Protein AF-0000000070389931 (afdb_homodimer)

Nearest PDB structures (foldseek):
  7tgh-assembly1_A2  TM=9.353E-01  e=1.020E-10  Tetrahymena thermophila
  8bed-assembly1_S  TM=9.027E-01  e=6.402E-11  Arabidopsis thaliana
  8ca4-assembly1_S  TM=9.482E-01  e=2.119E-10  Mus musculus
  6yj4-assembly1_S  TM=9.381E-01  e=4.119E-10  Yarrowia lipolytica
  7pkt-assembly1_F  TM=8.528E-01  e=3.180E-07  Chlamydomonas reinhardtii

Sequence (200 aa):
MSSFAKQIPKAVKEIRLHFCQTSAASAGVRQFVQSSYPAVKSANPDLKFLIREASNISPRAFVRFERGVESEAQLANLSEPDVGKVLTHLVNQQSGAGVAMSSFAKQIPKAVKEIRLHFCQTSAASAGVRQFVQSSYPAVKSANPDLKFLIREASNISPRAFVRFERGVESEAQLANLSEPDVGKVLTHLVNQQSGAGVA

InterPro domains:
  IPR007741 Ribosomal protein/NADH dehydrogenase domain [PF05047] (29-80)
  IPR007741 Ribosomal protein/NADH dehydrogenase domain [SM00916] (21-94)
  IPR016464 NADH dehydrogenase [ubiquinone] (complex I), alpha subcom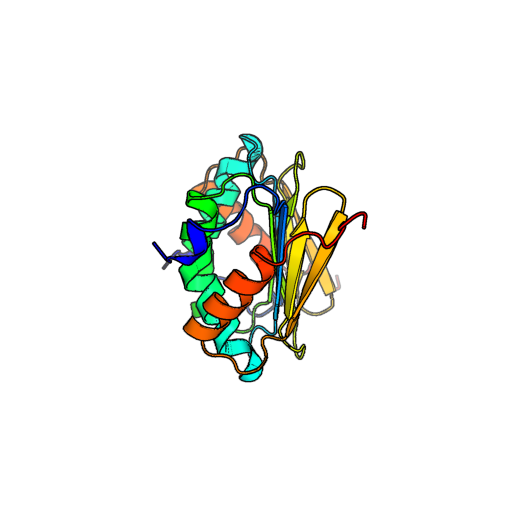plex, subunit 2 [PIRSF005822] (3-95)
  IPR016464 NADH dehydrogenase [ubiquinone] (complex I), alpha subcomplex, subunit 2 [PTHR12878] (2-94)
  IPR036249 Thioredoxin-like superfamily [SSF52833] (12-93)

Solvent-accessible surface area (backbone atoms only — not comparable to full-atom values): 10650 Å² total; per-residue (Å²): 119,65,74,58,35,76,62,62,47,83,52,46,46,32,40,35,42,38,27,16,58,73,47,73,43,17,46,15,54,53,52,35,48,60,67,40,47,52,44,32,43,71,66,34,46,80,45,28,46,33,39,39,40,41,84,90,46,78,19,32,39,37,35,31,32,69,92,71,46,73,47,72,48,82,41,62,63,31,47,39,70,51,44,50,51,52,49,52,51,56,58,60,53,67,76,67,80,63,83,120,119,64,74,58,35,78,63,63,47,83,54,47,47,33,42,36,41,38,28,16,59,72,48,73,44,16,47,16,54,54,52,35,48,60,67,39,47,51,45,31,44,71,65,33,46,81,45,28,47,32,39,39,40,42,85,88,46,77,19,34,40,36,37,32,32,66,95,70,46,73,48,70,49,82,41,61,64,30,48,40,71,51,43,52,52,52,50,52,49,55,59,60,52,66,74,67,81,60,84,117

Radius of gyration: 17.26 Å; Cα contacts (8 Å, |Δi|>4): 410; chains: 2; bounding box: 35×63×41 Å

pLDDT: mean 90.96, std 15.5, range [25.47, 98.81]

Organism: Cryptococcus deneoformans (strain JEC21 / ATCC MYA-565) (NCBI:txid214684)

Foldseek 3Di:
DPPLLQQFDPQWAEKEKEDAPDDQQCVQVNVLCVPCVVSNCVNPVRHYYHYHHDHPDFIKMKIAGHPGDIDMDGRTNHHNVVVSVVVSCRSPVPPPPPPD/DPPLLQQFDPQWAEKEKEDAPDDQQCVQVNVLCVPCVVSNCVNPVRHYYHYHHDHPDFIKMKIAGHPGDIDMDGRTNHHNVVVSVVVSCRSPVPPPPPPD

Structure (mmCIF, N/CA/C/O backbone):
data_AF-0000000070389931-model_v1
#
loop_
_entity.id
_entity.type
_entity.pdbx_description
1 polymer 'NADH dehydrogenase 10.5K chain, putative'
#
loop_
_atom_site.group_PDB
_atom_site.id
_atom_site.type_symbol
_atom_site.label_atom_id
_atom_site.label_alt_id
_atom_site.label_comp_id
_atom_site.label_asym_id
_atom_site.label_entity_id
_atom_site.label_seq_id
_atom_site.pdbx_PDB_ins_code
_atom_site.Cartn_x
_atom_site.Cartn_y
_atom_site.Cartn_z
_atom_site.occupancy
_atom_site.B_iso_or_equiv
_atom_site.auth_seq_id
_atom_site.auth_comp_id
_atom_site.auth_asym_id
_atom_site.auth_atom_id
_atom_site.pdbx_PDB_model_num
ATOM 1 N N . MET A 1 1 ? -9.188 -3.936 -18.266 1 45.41 1 MET A N 1
ATOM 2 C CA . MET A 1 1 ? -8.914 -4.512 -16.953 1 45.41 1 MET A CA 1
ATOM 3 C C . MET A 1 1 ? -7.77 -5.516 -17.016 1 45.41 1 MET A C 1
ATOM 5 O O . MET A 1 1 ? -7.711 -6.328 -17.953 1 45.41 1 MET A O 1
ATOM 9 N N . SER A 1 2 ? -6.598 -5.199 -16.328 1 60.34 2 SER A N 1
ATOM 10 C CA . SER A 1 2 ? -5.48 -6.109 -16.578 1 60.34 2 SER A CA 1
ATOM 11 C C . SER A 1 2 ? -5.906 -7.562 -16.406 1 60.34 2 SER A C 1
ATOM 13 O O . SER A 1 2 ? -6.801 -7.863 -15.602 1 60.34 2 SER A O 1
ATOM 15 N N . SER A 1 3 ? -5.672 -8.422 -17.359 1 78.5 3 SER A N 1
ATOM 16 C CA . SER A 1 3 ? -5.922 -9.859 -17.359 1 78.5 3 SER A CA 1
ATOM 17 C C . SER A 1 3 ? -5.59 -10.469 -16 1 78.5 3 SER A C 1
ATOM 19 O O . SER A 1 3 ? -6.266 -11.398 -15.539 1 78.5 3 SER A O 1
ATOM 21 N N . PHE A 1 4 ? -4.746 -9.766 -15.234 1 89.19 4 PHE A N 1
ATOM 22 C CA . PHE A 1 4 ? -4.309 -10.305 -13.953 1 89.19 4 PHE A CA 1
ATOM 23 C C . PHE A 1 4 ? -5.41 -10.195 -12.906 1 89.19 4 PHE A C 1
ATOM 25 O O . PHE A 1 4 ? -5.699 -11.156 -12.195 1 89.19 4 PHE A O 1
ATOM 32 N N . ALA A 1 5 ? -6.113 -9.109 -12.922 1 88.12 5 ALA A N 1
ATOM 33 C CA . ALA A 1 5 ? -7.098 -8.789 -11.898 1 88.12 5 ALA A CA 1
ATOM 34 C C . ALA A 1 5 ? -8.219 -9.828 -11.859 1 88.12 5 ALA A C 1
ATOM 36 O O . ALA A 1 5 ? -8.711 -10.18 -10.781 1 88.12 5 ALA A O 1
ATOM 37 N N . LYS A 1 6 ? -8.539 -10.359 -12.914 1 88.62 6 LYS A N 1
ATOM 38 C CA . LYS A 1 6 ? -9.688 -11.25 -13.016 1 88.62 6 LYS A CA 1
ATOM 39 C C . LYS A 1 6 ? -9.273 -12.711 -12.828 1 88.62 6 LYS A C 1
ATOM 41 O O . LYS A 1 6 ? -10.125 -13.586 -12.672 1 88.62 6 LYS A O 1
ATOM 46 N N . GLN A 1 7 ? -8.055 -12.922 -12.656 1 87.88 7 GLN A N 1
ATOM 47 C CA . GLN A 1 7 ? -7.582 -14.297 -12.688 1 87.88 7 GLN A CA 1
ATOM 48 C C . GLN A 1 7 ? -7.066 -14.734 -11.32 1 87.88 7 GLN A C 1
ATOM 50 O O . GLN A 1 7 ? -6.551 -15.844 -11.172 1 87.88 7 GLN A O 1
ATOM 55 N N . ILE A 1 8 ? -7.258 -14.008 -10.359 1 93.81 8 ILE A N 1
ATOM 56 C CA . ILE A 1 8 ? -6.719 -14.336 -9.047 1 93.81 8 ILE A CA 1
ATOM 57 C C . ILE A 1 8 ? -7.621 -15.352 -8.352 1 93.81 8 ILE A C 1
ATOM 59 O O . ILE A 1 8 ? -8.805 -15.078 -8.109 1 93.81 8 ILE A O 1
ATOM 63 N N . PRO A 1 9 ? -7.047 -16.562 -8.016 1 94.19 9 PRO A N 1
ATOM 64 C CA . PRO A 1 9 ? -7.844 -17.578 -7.328 1 94.19 9 PRO A CA 1
ATOM 65 C C . PRO A 1 9 ? -8.367 -17.094 -5.977 1 94.19 9 PRO A C 1
ATOM 67 O O . PRO A 1 9 ? -7.684 -16.359 -5.273 1 94.19 9 PRO A O 1
ATOM 70 N N . LYS A 1 10 ? -9.5 -17.672 -5.594 1 92.75 10 LYS A N 1
ATOM 71 C CA . LYS A 1 10 ? -10.133 -17.328 -4.324 1 92.75 10 LYS A CA 1
ATOM 72 C C . LYS A 1 10 ? -9.273 -17.766 -3.143 1 92.75 10 LYS A C 1
ATOM 74 O O . LYS A 1 10 ? -9.398 -17.234 -2.039 1 92.75 10 LYS A O 1
ATOM 79 N N . ALA A 1 11 ? -8.484 -18.734 -3.408 1 93.88 11 ALA A N 1
ATOM 80 C CA . ALA A 1 11 ? -7.625 -19.266 -2.35 1 93.88 11 ALA A CA 1
ATOM 81 C C . ALA A 1 11 ? -6.59 -18.234 -1.923 1 93.88 11 ALA A C 1
ATOM 83 O O . ALA A 1 11 ? -5.98 -18.359 -0.856 1 93.88 11 ALA A O 1
ATOM 84 N N . VAL A 1 12 ? -6.305 -17.266 -2.762 1 95.5 12 VAL A N 1
ATOM 85 C CA . VAL A 1 12 ? -5.363 -16.203 -2.434 1 95.5 12 VAL A CA 1
ATOM 86 C C . VAL A 1 12 ? -6.023 -15.203 -1.49 1 95.5 12 VAL A C 1
ATOM 88 O O . VAL A 1 12 ? -7.055 -14.617 -1.821 1 95.5 12 VAL A O 1
ATOM 91 N N . LYS A 1 13 ? -5.352 -14.977 -0.365 1 96.38 13 LYS A N 1
ATOM 92 C CA . LYS A 1 13 ? -5.953 -14.117 0.652 1 96.38 13 LYS A CA 1
ATOM 93 C C . LYS A 1 13 ? -5.223 -12.781 0.749 1 96.38 13 LYS A C 1
ATOM 95 O O . LYS A 1 13 ? -5.797 -11.781 1.185 1 96.38 13 LYS A O 1
ATOM 100 N N . GLU A 1 14 ? -4.02 -12.742 0.273 1 97.38 14 GLU A N 1
ATOM 101 C CA . GLU A 1 14 ? -3.244 -11.516 0.377 1 97.38 14 GLU A CA 1
ATOM 102 C C . GLU A 1 14 ? -2.135 -11.469 -0.671 1 97.38 14 GLU A C 1
ATOM 104 O O . GLU A 1 14 ? -1.493 -12.484 -0.946 1 97.38 14 GLU A O 1
ATOM 109 N N . ILE A 1 15 ? -1.906 -10.344 -1.164 1 97.81 15 ILE A N 1
ATOM 110 C CA . ILE A 1 15 ? -0.73 -10.039 -1.974 1 97.81 15 ILE A CA 1
ATOM 111 C C . ILE A 1 15 ? 0.049 -8.891 -1.342 1 97.81 15 ILE A C 1
ATOM 113 O O . ILE A 1 15 ? -0.528 -7.855 -1 1 97.81 15 ILE A O 1
ATOM 117 N N . ARG A 1 16 ? 1.282 -9.117 -1.179 1 98.62 16 ARG A N 1
ATOM 118 C CA . ARG A 1 16 ? 2.162 -8.07 -0.667 1 98.62 16 ARG A CA 1
ATOM 119 C C . ARG A 1 16 ? 3.236 -7.711 -1.688 1 98.62 16 ARG A C 1
ATOM 121 O O . ARG A 1 16 ? 3.898 -8.594 -2.236 1 98.62 16 ARG A O 1
ATOM 128 N N . LEU A 1 17 ? 3.363 -6.457 -1.912 1 98.69 17 LEU A N 1
ATOM 129 C CA . LEU A 1 17 ? 4.398 -5.957 -2.809 1 98.69 17 LEU A CA 1
ATOM 130 C C . LEU A 1 17 ? 5.34 -5.008 -2.074 1 98.69 17 LEU A C 1
ATOM 132 O O . LEU A 1 17 ? 4.922 -3.945 -1.609 1 98.69 17 LEU A O 1
ATOM 136 N N . HIS A 1 18 ? 6.609 -5.438 -1.935 1 98.75 18 HIS A N 1
ATOM 137 C CA . HIS A 1 18 ? 7.68 -4.629 -1.361 1 98.75 18 HIS A CA 1
ATOM 138 C C . HIS A 1 18 ? 8.625 -4.117 -2.443 1 98.75 18 HIS A C 1
ATOM 140 O O . HIS A 1 18 ? 9.156 -4.898 -3.23 1 98.75 18 HIS A O 1
ATOM 146 N N . PHE A 1 19 ? 8.844 -2.787 -2.455 1 98.81 19 PHE A N 1
ATOM 147 C CA . PHE A 1 19 ? 9.742 -2.283 -3.492 1 98.81 19 PHE A CA 1
ATOM 148 C C . PHE A 1 19 ? 10.273 -0.905 -3.123 1 98.81 19 PHE A C 1
ATOM 150 O O . PHE A 1 19 ? 9.812 -0.293 -2.158 1 98.81 19 PHE A O 1
ATOM 157 N N . CYS A 1 20 ? 11.305 -0.498 -3.867 1 98.69 20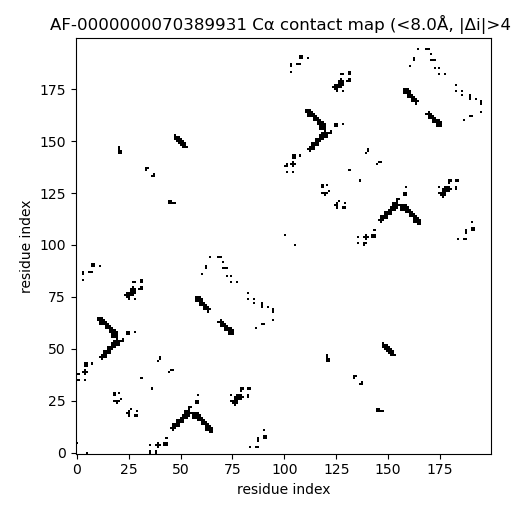 CYS A N 1
ATOM 158 C CA . CYS A 1 20 ? 11.914 0.812 -3.668 1 98.69 20 CYS A CA 1
ATOM 159 C C . CYS A 1 20 ? 11.164 1.888 -4.438 1 98.69 20 CYS A C 1
ATOM 161 O O . CYS A 1 20 ? 10.852 1.712 -5.617 1 98.69 20 CYS A O 1
ATOM 163 N N . GLN A 1 21 ? 10.898 3.039 -3.855 1 97.69 21 GLN A N 1
ATOM 164 C CA . GLN A 1 21 ? 10.078 4.098 -4.438 1 97.69 21 GLN A CA 1
ATOM 165 C C . GLN A 1 21 ? 10.828 4.82 -5.555 1 97.69 21 GLN A C 1
ATOM 167 O O . GLN A 1 21 ? 10.211 5.516 -6.367 1 97.69 21 GLN A O 1
ATOM 172 N N . THR A 1 22 ? 12.211 4.59 -5.645 1 97.25 22 THR A N 1
ATOM 173 C CA . THR A 1 22 ? 12.914 5.441 -6.594 1 97.25 22 THR A CA 1
ATOM 174 C C . THR A 1 22 ? 13.875 4.613 -7.445 1 97.25 22 THR A C 1
ATOM 176 O O . THR A 1 22 ? 14.305 5.055 -8.516 1 97.25 22 THR A O 1
ATOM 179 N N . SER A 1 23 ? 14.289 3.498 -7.031 1 97.88 23 SER A N 1
ATOM 180 C CA . SER A 1 23 ? 15.344 2.754 -7.715 1 97.88 23 SER A CA 1
ATOM 181 C C . SER A 1 23 ? 14.875 2.262 -9.078 1 97.88 23 SER A C 1
ATOM 183 O O . SER A 1 23 ? 13.688 1.981 -9.273 1 97.88 23 SER A O 1
ATOM 185 N N . ALA A 1 24 ? 15.852 2.059 -9.961 1 98 24 ALA A N 1
ATOM 186 C CA . ALA A 1 24 ? 15.57 1.527 -11.297 1 98 24 ALA A CA 1
ATOM 187 C C . ALA A 1 24 ? 15.094 0.078 -11.219 1 98 24 ALA A C 1
ATOM 189 O O . ALA A 1 24 ? 14.219 -0.336 -11.977 1 98 24 ALA A O 1
ATOM 190 N N . ALA A 1 25 ? 15.617 -0.622 -10.359 1 98.5 25 ALA A N 1
ATOM 191 C CA . ALA A 1 25 ? 15.297 -2.039 -10.227 1 98.5 25 ALA A CA 1
ATOM 192 C C . ALA A 1 25 ? 13.82 -2.236 -9.914 1 98.5 25 ALA A C 1
ATOM 194 O O . ALA A 1 25 ? 13.25 -3.297 -10.195 1 98.5 25 ALA A O 1
ATOM 195 N N . SER A 1 26 ? 13.172 -1.204 -9.414 1 98.75 26 SER A N 1
ATOM 196 C CA . SER A 1 26 ? 11.781 -1.314 -8.969 1 98.75 26 SER A CA 1
ATOM 197 C C . SER A 1 26 ? 10.844 -0.585 -9.922 1 98.75 26 SER A C 1
ATOM 199 O O . SER A 1 26 ? 9.656 -0.429 -9.625 1 98.75 26 SER A O 1
ATOM 201 N N . ALA A 1 27 ? 11.336 -0.118 -10.992 1 98.25 27 ALA A N 1
ATOM 202 C CA . ALA A 1 27 ? 10.516 0.686 -11.898 1 98.25 27 ALA A CA 1
ATOM 203 C C . ALA A 1 27 ? 9.32 -0.112 -12.406 1 98.25 27 ALA A C 1
ATOM 205 O O . ALA A 1 27 ? 8.203 0.405 -12.477 1 98.25 27 ALA A O 1
ATOM 206 N N . GLY A 1 28 ? 9.508 -1.323 -12.75 1 98.25 28 GLY A N 1
ATOM 207 C CA . GLY A 1 28 ? 8.422 -2.145 -13.266 1 98.25 28 GLY A CA 1
ATOM 208 C C . GLY A 1 28 ? 7.324 -2.387 -12.25 1 98.25 28 GLY A C 1
ATOM 209 O O . GLY A 1 28 ? 6.141 -2.281 -12.57 1 98.25 28 GLY A O 1
ATOM 210 N N . VAL A 1 29 ? 7.672 -2.705 -11.031 1 98.38 29 VAL A N 1
ATOM 211 C CA . VAL A 1 29 ? 6.664 -2.975 -10.016 1 98.38 29 VAL A CA 1
ATOM 212 C C . VAL A 1 29 ? 5.961 -1.677 -9.625 1 98.38 29 VAL A C 1
ATOM 214 O O . VAL A 1 29 ? 4.758 -1.675 -9.344 1 98.38 29 VAL A O 1
ATOM 217 N N . ARG A 1 30 ? 6.695 -0.518 -9.609 1 97.88 30 ARG A N 1
ATOM 218 C CA . ARG A 1 30 ? 6.039 0.762 -9.359 1 97.88 30 ARG A CA 1
ATOM 219 C C . ARG A 1 30 ? 4.945 1.026 -10.391 1 97.88 30 ARG A C 1
ATOM 221 O O . ARG A 1 30 ? 3.826 1.395 -10.031 1 97.88 30 ARG A O 1
ATOM 228 N N . GLN A 1 31 ? 5.27 0.822 -11.602 1 96.69 31 GLN A N 1
ATOM 229 C CA . GLN A 1 31 ? 4.316 1.041 -12.688 1 96.69 31 GLN A CA 1
ATOM 230 C C . GLN A 1 31 ? 3.141 0.072 -12.586 1 96.69 31 GLN A C 1
ATOM 232 O O . GLN A 1 31 ? 1.989 0.464 -12.781 1 96.69 31 GLN A O 1
ATOM 237 N N . PHE A 1 32 ? 3.443 -1.141 -12.266 1 97.12 32 PHE A N 1
ATOM 238 C CA . PHE A 1 32 ? 2.4 -2.152 -12.141 1 97.12 32 PHE A CA 1
ATOM 239 C C . PHE A 1 32 ? 1.379 -1.749 -11.086 1 97.12 32 PHE A C 1
ATOM 241 O O . PHE A 1 32 ? 0.172 -1.795 -11.336 1 97.12 32 PHE A O 1
ATOM 248 N N . VAL A 1 33 ? 1.887 -1.346 -9.945 1 96.56 33 VAL A N 1
ATOM 249 C CA . VAL A 1 33 ? 1.004 -1 -8.836 1 96.56 33 VAL A CA 1
ATOM 250 C C . VAL A 1 33 ? 0.143 0.202 -9.219 1 96.56 33 VAL A C 1
ATOM 252 O O . VAL A 1 33 ? -1.074 0.189 -9.016 1 96.56 33 VAL A O 1
ATOM 255 N N . GLN A 1 34 ? 0.704 1.189 -9.758 1 93.56 34 GLN A N 1
ATOM 256 C CA . GLN A 1 34 ? -0.019 2.404 -10.117 1 93.56 34 GLN A CA 1
ATOM 257 C C . GLN A 1 34 ? -1.114 2.113 -11.141 1 93.56 34 GLN A C 1
ATOM 259 O O . GLN A 1 34 ? -2.197 2.697 -11.078 1 93.56 34 GLN A O 1
ATOM 264 N N . SER A 1 35 ? -0.895 1.135 -11.953 1 93.44 35 SER A N 1
ATOM 265 C CA . SER A 1 35 ? -1.826 0.913 -13.055 1 93.44 35 SER A CA 1
ATOM 266 C C . SER A 1 35 ? -2.844 -0.169 -12.703 1 93.44 35 SER A C 1
ATOM 268 O O . SER A 1 35 ? -3.971 -0.151 -13.203 1 93.44 35 SER A O 1
ATOM 270 N N . SER A 1 36 ? -2.461 -1.059 -11.898 1 94.25 36 SER A N 1
ATOM 271 C CA . SER A 1 36 ? -3.262 -2.271 -11.773 1 94.25 36 SER A CA 1
ATOM 272 C C . SER A 1 36 ? -4.051 -2.279 -10.469 1 94.25 36 SER A C 1
ATOM 274 O O . SER A 1 36 ? -5.066 -2.967 -10.359 1 94.25 36 SER A O 1
ATOM 276 N N . TYR A 1 37 ? -3.561 -1.568 -9.5 1 94.12 37 TYR A N 1
ATOM 277 C CA . TYR A 1 37 ? -4.121 -1.658 -8.156 1 94.12 37 TYR A CA 1
ATOM 278 C C . TYR A 1 37 ? -5.625 -1.404 -8.172 1 94.12 37 TYR A C 1
ATOM 280 O O . TYR A 1 37 ? -6.402 -2.205 -7.648 1 94.12 37 TYR A O 1
ATOM 288 N N . PRO A 1 38 ? -6.141 -0.363 -8.867 1 93.19 38 PRO A N 1
ATOM 289 C CA . PRO A 1 38 ? -7.586 -0.14 -8.852 1 93.19 38 PRO A CA 1
ATOM 290 C C . PRO A 1 38 ? -8.367 -1.302 -9.461 1 93.19 38 PRO A C 1
ATOM 292 O O . PRO A 1 38 ? -9.391 -1.718 -8.914 1 93.19 38 PRO A O 1
ATOM 295 N N . ALA A 1 39 ? -7.891 -1.822 -10.508 1 93.38 39 ALA A N 1
ATOM 296 C CA . ALA A 1 39 ? -8.578 -2.926 -11.18 1 93.38 39 ALA A CA 1
ATOM 297 C C . ALA A 1 39 ? -8.562 -4.184 -10.32 1 93.38 39 ALA A C 1
ATOM 299 O O . ALA A 1 39 ? -9.562 -4.906 -10.242 1 93.38 39 ALA A O 1
ATOM 300 N N . VAL A 1 40 ? -7.469 -4.426 -9.672 1 95.25 40 VAL A N 1
ATOM 301 C CA . VAL A 1 40 ? -7.34 -5.594 -8.805 1 95.25 40 VAL A CA 1
ATOM 302 C C . VAL A 1 40 ? -8.352 -5.508 -7.66 1 95.25 40 VAL A C 1
ATOM 304 O O . VAL A 1 40 ? -9.062 -6.473 -7.379 1 95.25 40 VAL A O 1
ATOM 307 N N . LYS A 1 41 ? -8.406 -4.367 -7.078 1 94.5 41 LYS A N 1
ATOM 308 C CA . LYS A 1 41 ? -9.289 -4.203 -5.926 1 94.5 41 LYS A CA 1
ATOM 309 C C . LYS A 1 41 ? -10.758 -4.23 -6.352 1 94.5 41 LYS A C 1
ATOM 311 O O . LYS A 1 41 ? -11.609 -4.746 -5.625 1 94.5 41 LYS A O 1
ATOM 316 N N . SER A 1 42 ? -11.055 -3.666 -7.492 1 93.06 42 SER A N 1
ATOM 317 C CA . SER A 1 42 ? -12.422 -3.695 -8.008 1 93.06 42 SER A CA 1
ATOM 318 C C . SER A 1 42 ? -12.883 -5.125 -8.281 1 93.06 42 SER A C 1
ATOM 320 O O . SER A 1 42 ? -14.016 -5.484 -7.961 1 93.06 42 SER A O 1
ATOM 322 N N . ALA A 1 43 ? -12.055 -5.926 -8.797 1 94.62 43 ALA A N 1
ATOM 323 C CA . ALA A 1 43 ? -12.391 -7.297 -9.172 1 94.62 43 ALA A CA 1
ATOM 324 C C . ALA A 1 43 ? -12.328 -8.227 -7.965 1 94.62 43 ALA A C 1
ATOM 326 O O . ALA A 1 43 ? -12.969 -9.281 -7.949 1 94.62 43 ALA A O 1
ATOM 327 N N . ASN A 1 44 ? -11.477 -7.875 -6.938 1 95.5 44 ASN A N 1
ATOM 328 C CA . ASN A 1 44 ? -11.25 -8.719 -5.77 1 95.5 44 ASN A CA 1
ATOM 329 C C . ASN A 1 44 ? -11.336 -7.922 -4.473 1 95.5 44 ASN A C 1
ATOM 331 O O . ASN A 1 44 ? -10.352 -7.789 -3.75 1 95.5 44 ASN A O 1
ATOM 335 N N . PRO A 1 45 ? -12.516 -7.523 -4.113 1 94 45 PRO A N 1
ATOM 336 C CA . PRO A 1 45 ? -12.664 -6.621 -2.971 1 94 45 PRO A CA 1
ATOM 337 C C . PRO A 1 45 ? -12.211 -7.25 -1.655 1 94 45 PRO A C 1
ATOM 339 O O . PRO A 1 45 ? -11.781 -6.539 -0.743 1 94 45 PRO A O 1
ATOM 342 N N . ASP A 1 46 ? -12.211 -8.555 -1.574 1 95.75 46 ASP A N 1
ATOM 343 C CA . ASP A 1 46 ? -11.875 -9.227 -0.321 1 95.75 46 ASP A CA 1
ATOM 344 C C . ASP A 1 46 ? -10.375 -9.484 -0.22 1 95.75 46 ASP A C 1
ATOM 346 O O . ASP A 1 46 ? -9.867 -9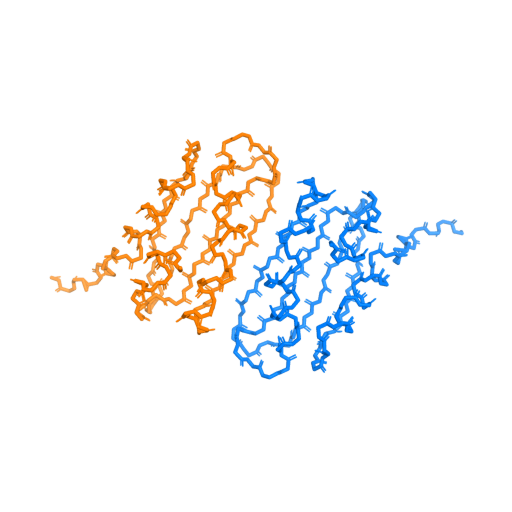.828 0.85 1 95.75 46 ASP A O 1
ATOM 350 N N . LEU A 1 47 ? -9.734 -9.422 -1.295 1 96.81 47 LEU A N 1
ATOM 351 C CA . LEU A 1 47 ? -8.297 -9.664 -1.331 1 96.81 47 LEU A CA 1
ATOM 352 C C . LEU A 1 47 ? -7.535 -8.562 -0.599 1 96.81 47 LEU A C 1
ATOM 354 O O . LEU A 1 47 ? -7.699 -7.379 -0.907 1 96.81 47 LEU A O 1
ATOM 358 N N . LYS A 1 48 ? -6.758 -8.914 0.335 1 97.12 48 LYS A N 1
ATOM 359 C CA . LYS A 1 48 ? -5.918 -7.941 1.025 1 97.12 48 LYS A CA 1
ATOM 360 C C . LYS A 1 48 ? -4.672 -7.613 0.211 1 97.12 48 LYS A C 1
ATOM 362 O O . LYS A 1 48 ? -4.062 -8.5 -0.388 1 97.12 48 LYS A O 1
ATOM 367 N N . PHE A 1 49 ? -4.352 -6.371 0.21 1 97.75 49 PHE A N 1
ATOM 368 C CA . PHE A 1 49 ? -3.168 -5.891 -0.497 1 97.75 49 PHE A CA 1
ATOM 369 C C . PHE A 1 49 ? -2.27 -5.09 0.435 1 97.75 49 PHE A C 1
ATOM 371 O O . PHE A 1 49 ? -2.744 -4.219 1.167 1 97.75 49 PHE A O 1
ATOM 378 N N . LEU A 1 50 ? -1.04 -5.434 0.449 1 98.44 50 LEU A N 1
ATOM 379 C CA . LEU A 1 50 ? -0.044 -4.652 1.172 1 98.44 50 LEU A CA 1
ATOM 380 C C . LEU A 1 50 ? 0.993 -4.074 0.214 1 98.44 50 LEU A C 1
ATOM 382 O O . LEU A 1 50 ? 1.577 -4.805 -0.59 1 98.44 50 LEU A O 1
ATOM 386 N N . ILE A 1 51 ? 1.041 -2.822 0.198 1 98.44 51 ILE A N 1
ATOM 387 C CA . ILE A 1 51 ? 2.104 -2.123 -0.516 1 98.44 51 ILE A CA 1
ATOM 388 C C . ILE A 1 51 ? 3.061 -1.478 0.485 1 98.44 51 ILE A C 1
ATOM 390 O O . ILE A 1 51 ? 2.643 -0.672 1.32 1 98.44 51 ILE A O 1
ATOM 394 N N . ARG A 1 52 ? 4.301 -1.831 0.365 1 98.5 52 ARG A N 1
ATOM 395 C CA . ARG A 1 52 ? 5.324 -1.259 1.234 1 98.5 52 ARG A CA 1
ATOM 396 C C . ARG A 1 52 ? 6.492 -0.708 0.42 1 98.5 52 ARG A C 1
ATOM 398 O O . ARG A 1 52 ? 7.297 -1.472 -0.115 1 98.5 52 ARG A O 1
ATOM 405 N N . GLU A 1 53 ? 6.523 0.512 0.363 1 98 53 GLU A N 1
ATOM 406 C CA . GLU A 1 53 ? 7.672 1.188 -0.233 1 98 53 GLU A CA 1
ATOM 407 C C . GLU A 1 53 ? 8.75 1.471 0.81 1 98 53 GLU A C 1
ATOM 409 O O . GLU A 1 53 ? 8.445 1.896 1.926 1 98 53 GLU A O 1
ATOM 414 N N . ALA A 1 54 ? 9.961 1.147 0.513 1 97.25 54 ALA A N 1
ATOM 415 C CA . ALA A 1 54 ? 11.125 1.374 1.36 1 97.25 54 ALA A CA 1
ATOM 416 C C . ALA A 1 54 ? 12.375 1.624 0.519 1 97.25 54 ALA A C 1
ATOM 418 O O . ALA A 1 54 ? 12.578 0.973 -0.508 1 97.25 54 ALA A O 1
ATOM 419 N N . SER A 1 55 ? 13.203 2.523 0.979 1 96.88 55 SER A N 1
ATOM 420 C CA . SER A 1 55 ? 14.383 2.908 0.216 1 96.88 55 SER A CA 1
ATOM 421 C C . SER A 1 55 ? 15.391 1.765 0.139 1 96.88 55 SER A C 1
ATOM 423 O O . SER A 1 55 ? 15.625 1.068 1.13 1 96.88 55 SER A O 1
ATOM 425 N N . ASN A 1 56 ? 15.938 1.519 -1.03 1 95.94 56 ASN A N 1
ATOM 426 C CA . ASN A 1 56 ? 17.109 0.688 -1.304 1 95.94 56 ASN A CA 1
ATOM 427 C C . ASN A 1 56 ? 16.797 -0.792 -1.085 1 95.94 56 ASN A C 1
ATOM 429 O O . ASN A 1 56 ? 17.703 -1.567 -0.74 1 95.94 56 ASN A O 1
ATOM 433 N N . ILE A 1 57 ? 15.648 -1.174 -1.22 1 97.81 57 ILE A N 1
ATOM 434 C CA . ILE A 1 57 ? 15.344 -2.598 -1.144 1 97.81 57 ILE A CA 1
ATOM 435 C C . ILE A 1 57 ? 15.125 -3.156 -2.549 1 97.81 57 ILE A C 1
ATOM 437 O O . ILE A 1 57 ? 14.82 -2.408 -3.479 1 97.81 57 ILE A O 1
ATOM 441 N N . SER A 1 58 ? 15.398 -4.43 -2.604 1 98.31 58 SER A N 1
ATOM 442 C CA . SER A 1 58 ? 15.039 -5.137 -3.83 1 98.31 58 SER A CA 1
ATOM 443 C C . SER A 1 58 ? 13.555 -5.473 -3.859 1 98.31 58 SER A C 1
ATOM 445 O O . SER A 1 58 ? 12.984 -5.883 -2.846 1 98.31 58 SER A O 1
ATOM 447 N N . PRO A 1 59 ? 12.945 -5.238 -5.012 1 98.81 59 PRO A N 1
ATOM 448 C CA . PRO A 1 59 ? 11.5 -5.492 -5.074 1 98.81 59 PRO A CA 1
ATOM 449 C C . PRO A 1 59 ? 11.164 -6.98 -5.008 1 98.81 59 PRO A C 1
ATOM 451 O O . PRO A 1 59 ? 11.867 -7.805 -5.586 1 98.81 59 PRO A O 1
ATOM 454 N N . ARG A 1 60 ? 10.062 -7.309 -4.312 1 98.75 60 ARG A N 1
ATOM 455 C CA . ARG A 1 60 ? 9.586 -8.672 -4.102 1 98.75 60 ARG A CA 1
ATOM 456 C C . ARG A 1 60 ? 8.07 -8.703 -3.986 1 98.75 60 ARG A C 1
ATOM 458 O O . ARG A 1 60 ? 7.445 -7.719 -3.586 1 98.75 60 ARG A O 1
ATOM 465 N N . ALA A 1 61 ? 7.621 -9.844 -4.301 1 98.62 61 ALA A N 1
ATOM 466 C CA . ALA A 1 61 ? 6.199 -10.117 -4.102 1 98.62 61 ALA A CA 1
ATOM 467 C C . ALA A 1 61 ? 5.992 -11.312 -3.174 1 98.62 61 ALA A C 1
ATOM 469 O O . ALA A 1 61 ? 6.766 -12.273 -3.207 1 98.62 61 ALA A O 1
ATOM 470 N N . PHE A 1 62 ? 4.965 -11.227 -2.391 1 97.75 62 PHE A N 1
ATOM 471 C CA . PHE A 1 62 ? 4.496 -12.328 -1.562 1 97.75 62 PHE A CA 1
ATOM 472 C C . PHE A 1 62 ? 3.012 -12.586 -1.796 1 97.75 62 PHE A C 1
ATOM 474 O O . PHE A 1 62 ? 2.225 -11.648 -1.924 1 97.75 62 PHE A O 1
ATOM 481 N N . VAL A 1 63 ? 2.703 -13.828 -1.81 1 97.25 63 VAL A N 1
ATOM 482 C CA . VAL A 1 63 ? 1.304 -14.242 -1.891 1 97.25 63 VAL A CA 1
ATOM 483 C C . VAL A 1 63 ? 0.971 -15.18 -0.735 1 97.25 63 VAL A C 1
ATOM 485 O O . VAL A 1 63 ? 1.707 -16.141 -0.473 1 97.25 63 VAL A O 1
ATOM 488 N N . ARG A 1 64 ? -0.048 -14.836 -0.091 1 96.62 64 ARG A N 1
ATOM 489 C CA . ARG A 1 64 ? -0.533 -15.695 0.988 1 96.62 64 ARG A CA 1
ATOM 490 C C . ARG A 1 64 ? -1.845 -16.375 0.604 1 96.62 64 ARG A C 1
ATOM 492 O O . ARG A 1 64 ? -2.771 -15.711 0.126 1 96.62 64 ARG A O 1
ATOM 499 N N . PHE A 1 65 ? -1.963 -17.688 0.836 1 94.88 65 PHE A N 1
ATOM 500 C CA . PHE A 1 65 ? -3.145 -18.484 0.519 1 94.88 65 PHE A CA 1
ATOM 501 C C . PHE A 1 65 ? -3.957 -18.766 1.774 1 94.88 65 PHE A C 1
ATOM 503 O O . PHE A 1 65 ? -3.547 -18.406 2.881 1 94.88 65 PHE A O 1
ATOM 510 N N . GLU A 1 66 ? -4.996 -19.469 1.341 1 88.94 66 GLU A N 1
ATOM 511 C CA . GLU A 1 66 ? -5.848 -19.938 2.428 1 88.94 66 GLU A CA 1
ATOM 512 C C . GLU A 1 66 ? -5.105 -20.938 3.314 1 88.94 66 GLU A C 1
ATOM 514 O O . GLU A 1 66 ? -4.145 -21.578 2.877 1 88.94 66 GLU A O 1
ATOM 519 N N . ARG A 1 67 ? -4.812 -20.859 4.57 1 87.38 67 ARG A N 1
ATOM 520 C CA . ARG A 1 67 ? -4.207 -21.719 5.574 1 87.38 67 ARG A CA 1
ATOM 521 C C . ARG A 1 67 ? -2.83 -21.203 5.984 1 87.38 67 ARG A C 1
ATOM 523 O O . ARG A 1 67 ? -2.078 -21.906 6.664 1 87.38 67 ARG A O 1
ATOM 530 N N . GLY A 1 68 ? -2.451 -20.25 5.336 1 86.44 68 GLY A N 1
ATOM 531 C CA . GLY A 1 68 ? -1.267 -19.562 5.824 1 86.44 68 GLY A CA 1
ATOM 532 C C . GLY A 1 68 ? -0.018 -19.875 5.023 1 86.44 68 GLY A C 1
ATOM 533 O O . GLY A 1 68 ? 1.089 -19.5 5.414 1 86.44 68 GLY A O 1
ATOM 534 N N . VAL A 1 69 ? -0.185 -20.641 3.936 1 90.75 69 VAL A N 1
ATOM 535 C CA . VAL A 1 69 ? 0.938 -20.922 3.051 1 90.75 69 VAL A CA 1
ATOM 536 C C . VAL A 1 69 ? 1.308 -19.672 2.26 1 90.75 69 VAL A C 1
ATOM 538 O O . VAL A 1 69 ? 0.429 -18.953 1.78 1 90.75 69 VAL A O 1
ATOM 541 N N . GLU A 1 70 ? 2.627 -19.5 2.078 1 93.31 70 GLU A N 1
ATOM 542 C CA . GLU A 1 70 ? 3.072 -18.297 1.378 1 93.31 70 GLU A CA 1
ATOM 543 C C . GLU A 1 70 ? 4.035 -18.641 0.247 1 93.31 70 GLU A C 1
ATOM 545 O O . GLU A 1 70 ? 4.824 -19.578 0.363 1 93.31 70 GLU A O 1
ATOM 550 N N . SER A 1 71 ? 3.896 -17.969 -0.847 1 94.75 71 SER A N 1
ATOM 551 C CA . SER A 1 71 ? 4.867 -17.984 -1.936 1 94.75 71 SER A CA 1
ATOM 552 C C . SER A 1 71 ? 5.449 -16.594 -2.17 1 94.75 71 SER A C 1
ATOM 554 O O . SER A 1 71 ? 4.82 -15.578 -1.837 1 94.75 71 SER A O 1
ATOM 556 N N . GLU A 1 72 ? 6.652 -16.641 -2.68 1 96.62 72 GLU A N 1
ATOM 557 C CA . GLU A 1 72 ? 7.289 -15.352 -2.932 1 96.62 72 GLU A CA 1
ATOM 558 C C . GLU A 1 72 ? 8.094 -15.383 -4.227 1 96.62 72 GLU A C 1
ATOM 560 O O . GLU A 1 72 ? 8.406 -16.453 -4.75 1 96.62 72 GLU A O 1
ATOM 565 N N . ALA A 1 73 ? 8.414 -14.289 -4.793 1 97.88 73 ALA A N 1
ATOM 566 C CA . ALA A 1 73 ? 9.242 -14.141 -5.988 1 97.88 73 ALA A CA 1
ATOM 567 C C . ALA A 1 73 ? 9.953 -12.789 -6 1 97.88 73 ALA A C 1
ATOM 569 O O . ALA A 1 73 ? 9.438 -11.805 -5.473 1 97.88 73 ALA A O 1
ATOM 570 N N . GLN A 1 74 ? 11.086 -12.797 -6.621 1 98.38 74 GLN A N 1
ATOM 571 C CA . GLN A 1 74 ? 11.812 -1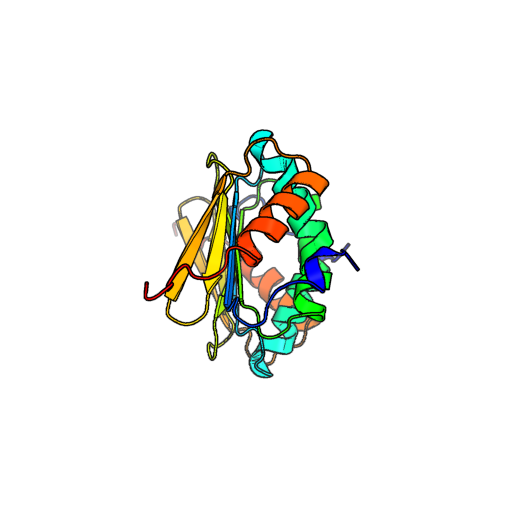1.555 -6.879 1 98.38 74 GLN A CA 1
ATOM 572 C C . GLN A 1 74 ? 11.266 -10.844 -8.109 1 98.38 74 GLN A C 1
ATOM 574 O O . GLN A 1 74 ? 10.891 -11.492 -9.094 1 98.38 74 GLN A O 1
ATOM 579 N N . LEU A 1 75 ? 11.383 -9.523 -8.109 1 98.81 75 LEU A N 1
ATOM 580 C CA . LEU A 1 75 ? 10.781 -8.742 -9.188 1 98.81 75 LEU A CA 1
ATOM 581 C C . LEU A 1 75 ? 11.781 -7.75 -9.766 1 98.81 75 LEU A C 1
ATOM 583 O O . LEU A 1 75 ? 11.406 -6.84 -10.508 1 98.81 75 LEU A O 1
ATOM 587 N N . ALA A 1 76 ? 13.055 -7.871 -9.367 1 98.75 76 ALA A N 1
ATOM 588 C CA . ALA A 1 76 ? 14.062 -6.871 -9.727 1 98.75 76 ALA A CA 1
ATOM 589 C C . ALA A 1 76 ? 14.211 -6.766 -11.242 1 98.75 76 ALA A C 1
ATOM 591 O O . ALA A 1 76 ? 14.336 -7.777 -11.93 1 98.75 76 ALA A O 1
ATOM 592 N N . ASN A 1 77 ? 14.078 -5.59 -11.734 1 98.81 77 ASN A N 1
ATOM 593 C CA . ASN A 1 77 ? 14.398 -5.211 -13.109 1 98.81 77 ASN A CA 1
ATOM 594 C C . ASN A 1 77 ? 13.391 -5.797 -14.094 1 98.81 77 ASN A C 1
ATOM 596 O O . ASN A 1 77 ? 13.664 -5.883 -15.289 1 98.81 77 ASN A O 1
ATOM 600 N N . LEU A 1 78 ? 12.305 -6.207 -13.641 1 98.62 78 LEU A N 1
ATOM 601 C CA . LEU A 1 78 ? 11.25 -6.68 -14.523 1 98.62 78 LEU A CA 1
ATOM 602 C C . LEU A 1 78 ? 10.461 -5.508 -15.102 1 98.62 78 LEU A C 1
ATOM 604 O O . LEU A 1 78 ? 10.289 -4.484 -14.438 1 98.62 78 LEU A O 1
ATOM 608 N N . SER A 1 79 ? 10.016 -5.695 -16.297 1 98.38 79 SER A N 1
ATOM 609 C CA . SER A 1 79 ? 9.062 -4.754 -16.875 1 98.38 79 SER A CA 1
ATOM 610 C C . SER A 1 79 ? 7.688 -4.902 -16.234 1 98.38 79 SER A C 1
ATOM 612 O O . SER A 1 79 ? 7.402 -5.91 -15.586 1 98.38 79 SER A O 1
ATOM 614 N N . GLU A 1 80 ? 6.855 -3.898 -16.422 1 97.62 80 GLU A N 1
ATOM 615 C CA . GLU A 1 80 ? 5.496 -3.936 -15.906 1 97.62 80 GLU A CA 1
ATOM 616 C C . GLU A 1 80 ? 4.762 -5.191 -16.359 1 97.62 80 GLU A C 1
ATOM 618 O O . GLU A 1 80 ? 4.18 -5.91 -15.547 1 97.62 80 GLU A O 1
ATOM 623 N N . PRO A 1 81 ? 4.77 -5.543 -17.719 1 97.12 81 PRO A N 1
ATOM 624 C CA . PRO A 1 81 ? 4.094 -6.773 -18.125 1 97.12 81 PRO A CA 1
ATOM 625 C C . PRO A 1 81 ? 4.715 -8.023 -17.516 1 97.12 81 PRO A C 1
ATOM 627 O O . PRO A 1 81 ? 3.998 -8.961 -17.156 1 97.12 81 PRO A O 1
ATOM 630 N N . ASP A 1 82 ? 5.965 -8.031 -17.312 1 97.94 82 ASP A N 1
ATOM 631 C CA . ASP A 1 82 ? 6.625 -9.195 -16.719 1 97.94 82 ASP A CA 1
ATOM 632 C C . ASP A 1 82 ? 6.277 -9.344 -15.25 1 97.94 82 ASP A C 1
ATOM 634 O O . ASP A 1 82 ? 6.168 -10.461 -14.734 1 97.94 82 ASP A O 1
ATOM 638 N N . VAL A 1 83 ? 6.168 -8.25 -14.555 1 98.19 83 VAL A N 1
ATOM 639 C CA . VAL A 1 83 ? 5.68 -8.297 -13.18 1 98.19 83 VAL A CA 1
ATOM 640 C C . VAL A 1 83 ? 4.316 -8.984 -13.141 1 98.19 83 VAL A C 1
ATOM 642 O O . VAL A 1 83 ? 4.078 -9.859 -12.305 1 98.19 83 VAL A O 1
ATOM 645 N N . GLY A 1 84 ? 3.441 -8.539 -14.062 1 96.5 84 GLY A N 1
ATOM 646 C CA . GLY A 1 84 ? 2.141 -9.18 -14.156 1 96.5 84 GLY A CA 1
ATOM 647 C C . GLY A 1 84 ? 2.229 -10.68 -14.359 1 96.5 84 GLY A C 1
ATOM 648 O O . GLY A 1 84 ? 1.479 -11.445 -13.75 1 96.5 84 GLY A O 1
ATOM 649 N N . LYS A 1 85 ? 3.135 -11.117 -15.227 1 96.31 85 LYS A N 1
ATOM 650 C CA . LYS A 1 85 ? 3.316 -12.539 -15.492 1 96.31 85 LYS A CA 1
ATOM 651 C C . LYS A 1 85 ? 3.797 -13.281 -14.25 1 96.31 85 LYS A C 1
ATOM 653 O O . LYS A 1 85 ? 3.303 -14.367 -13.938 1 96.31 85 LYS A O 1
ATOM 658 N N . VAL A 1 86 ? 4.723 -12.758 -13.547 1 96.75 86 VAL A N 1
ATOM 659 C CA . VAL A 1 86 ? 5.262 -13.383 -12.344 1 96.75 86 VAL A CA 1
ATOM 660 C C . VAL A 1 86 ? 4.172 -13.5 -11.281 1 96.75 86 VAL A C 1
ATOM 662 O O . VAL A 1 86 ? 4.02 -14.539 -10.648 1 96.75 86 VAL A O 1
ATOM 665 N N . LEU A 1 87 ? 3.414 -12.43 -11.125 1 96.5 87 LEU A N 1
ATOM 666 C CA . LEU A 1 87 ? 2.332 -12.453 -10.141 1 96.5 87 LEU A CA 1
ATOM 667 C C . LEU A 1 87 ? 1.278 -13.484 -10.523 1 96.5 87 LEU A C 1
ATOM 669 O O . LEU A 1 87 ? 0.734 -14.172 -9.664 1 96.5 87 LEU A O 1
ATOM 673 N N . THR A 1 88 ? 0.99 -13.57 -11.828 1 94.81 88 THR A N 1
ATOM 674 C CA . THR A 1 88 ? 0.06 -14.586 -12.305 1 94.81 88 THR A CA 1
ATOM 675 C C . THR A 1 88 ? 0.544 -15.984 -11.922 1 94.81 88 THR A C 1
ATOM 677 O O . THR A 1 88 ? -0.241 -16.812 -11.461 1 94.81 88 THR A O 1
ATOM 680 N N . HIS A 1 89 ? 1.773 -16.203 -12.086 1 94.69 89 HIS A N 1
ATOM 681 C CA . HIS A 1 89 ? 2.352 -17.484 -11.695 1 94.69 89 HIS A CA 1
ATOM 682 C C . HIS A 1 89 ? 2.248 -17.703 -10.188 1 94.69 89 HIS A C 1
ATOM 684 O O . HIS A 1 89 ? 1.854 -18.781 -9.734 1 94.69 89 HIS A O 1
ATOM 690 N N . LEU A 1 90 ? 2.576 -16.719 -9.43 1 95.19 90 LEU A N 1
ATOM 691 C CA . LEU A 1 90 ? 2.598 -16.812 -7.973 1 95.19 90 LEU A CA 1
ATOM 692 C C . LEU A 1 90 ? 1.209 -17.141 -7.434 1 95.19 90 LEU A C 1
ATOM 694 O O . LEU A 1 90 ? 1.066 -17.969 -6.535 1 95.19 90 LEU A O 1
ATOM 698 N N . VAL A 1 91 ? 0.251 -16.453 -7.98 1 94.56 91 VAL A N 1
ATOM 699 C CA . VAL A 1 91 ? -1.086 -16.625 -7.422 1 94.56 91 VAL A CA 1
ATOM 700 C C . VAL A 1 91 ? -1.653 -17.969 -7.832 1 94.56 91 VAL A C 1
ATOM 702 O O . VAL A 1 91 ? -2.635 -18.438 -7.254 1 94.56 91 VAL A O 1
ATOM 705 N N . ASN A 1 92 ? -1.069 -18.547 -8.781 1 92.06 92 ASN A N 1
ATOM 706 C CA . ASN A 1 92 ? -1.54 -19.844 -9.242 1 92.06 92 ASN A CA 1
ATOM 707 C C . ASN A 1 92 ? -0.676 -20.984 -8.695 1 92.06 92 ASN A C 1
ATOM 709 O O . ASN A 1 92 ? -0.852 -22.141 -9.078 1 92.06 92 ASN A O 1
ATOM 713 N N . GLN A 1 93 ? 0.366 -20.641 -8.023 1 83.5 93 GLN A N 1
ATOM 714 C CA . GLN A 1 93 ? 1.207 -21.672 -7.426 1 83.5 93 GLN A CA 1
ATOM 715 C C . GLN A 1 93 ? 0.442 -22.469 -6.371 1 83.5 93 GLN A C 1
ATOM 717 O O . GLN A 1 93 ? -0.386 -21.906 -5.648 1 83.5 93 GLN A O 1
ATOM 722 N N . GLN A 1 94 ? -0.374 -23.453 -6.723 1 62.16 94 GLN A N 1
ATOM 723 C CA . GLN A 1 94 ? -1.15 -24.312 -5.844 1 62.16 94 GLN A CA 1
ATOM 724 C C . GLN A 1 94 ? -0.464 -24.484 -4.492 1 62.16 94 GLN A C 1
ATOM 726 O O . GLN A 1 94 ? 0.766 -24.469 -4.406 1 62.16 94 GLN A O 1
ATOM 731 N N . SER A 1 95 ? -1.042 -24 -3.205 1 54.22 95 SER A N 1
ATOM 732 C CA . SER A 1 95 ? -0.593 -24.484 -1.9 1 54.22 95 SER A CA 1
ATOM 733 C C . SER A 1 95 ? -0.062 -25.906 -1.987 1 54.22 95 SER A C 1
ATOM 735 O O . SER A 1 95 ? -0.711 -26.781 -2.562 1 54.22 95 SER A O 1
ATOM 737 N N . GLY A 1 96 ? 1.134 -26.141 -2.381 1 44.34 96 GLY A N 1
ATOM 738 C CA . GLY A 1 96 ? 1.734 -27.453 -2.211 1 44.34 96 GLY A CA 1
ATOM 739 C C . GLY A 1 96 ? 1.112 -28.25 -1.081 1 44.34 96 GLY A C 1
ATOM 740 O O . GLY A 1 96 ? 1.652 -29.281 -0.669 1 44.34 96 GLY A O 1
ATOM 741 N N . ALA A 1 97 ? 0.307 -27.984 -0.124 1 40.47 97 ALA A N 1
ATOM 742 C CA . ALA A 1 97 ? -0.162 -29.172 0.604 1 40.47 97 ALA A CA 1
ATOM 743 C C . ALA A 1 97 ? -0.697 -30.234 -0.353 1 40.47 97 ALA A C 1
ATOM 745 O O . ALA A 1 97 ? -1.851 -30.156 -0.784 1 40.47 97 ALA A O 1
ATOM 746 N N . GLY A 1 98 ? -0.123 -30.625 -1.377 1 33 98 GLY A N 1
ATOM 747 C CA . GLY A 1 98 ? -0.127 -32.031 -1.734 1 33 98 GLY A CA 1
ATOM 748 C C . GLY A 1 98 ? 0.093 -32.938 -0.546 1 33 98 GLY A C 1
ATOM 749 O O . GLY A 1 98 ? 1.17 -32.938 0.055 1 33 98 GLY A O 1
ATOM 750 N N . VAL A 1 99 ? -0.68 -33.156 0.4 1 32.75 99 VAL A N 1
ATOM 751 C CA . VAL A 1 99 ? -0.751 -34.469 1.023 1 32.75 99 VAL A CA 1
ATOM 752 C C . VAL A 1 99 ? -0.679 -35.562 -0.049 1 32.75 99 VAL A C 1
ATOM 754 O O . VAL A 1 99 ? -1.572 -35.656 -0.892 1 32.75 99 VAL A O 1
ATOM 757 N N . ALA A 1 100 ? 0.492 -35.719 -0.793 1 25.47 100 ALA A N 1
ATOM 758 C CA . ALA A 1 100 ? 0.908 -37.094 -1.018 1 25.47 100 ALA A CA 1
ATOM 759 C C . ALA A 1 100 ? 1.274 -37.781 0.297 1 25.47 100 ALA A C 1
ATOM 761 O O . ALA A 1 100 ? 1.755 -37.125 1.229 1 25.47 100 ALA A O 1
ATOM 762 N N . MET B 1 1 ? -5.223 16.547 -11.008 1 45.66 1 MET B N 1
ATOM 763 C CA . MET B 1 1 ? -4.312 16.094 -9.961 1 45.66 1 MET B CA 1
ATOM 764 C C . MET B 1 1 ? -4.828 16.484 -8.586 1 45.66 1 MET B C 1
ATOM 766 O O . MET B 1 1 ? -5.277 17.609 -8.391 1 45.66 1 MET B O 1
ATOM 770 N N . SER B 1 2 ? -5.211 15.445 -7.727 1 60.88 2 SER B N 1
ATOM 771 C CA . SER B 1 2 ? -5.84 15.898 -6.488 1 60.88 2 SER B CA 1
ATOM 772 C C . SER B 1 2 ? -5.004 16.969 -5.801 1 60.88 2 SER B C 1
ATOM 774 O O . SER B 1 2 ? -3.777 16.984 -5.938 1 60.88 2 SER B O 1
ATOM 776 N N . SER B 1 3 ? -5.582 18.094 -5.434 1 78.38 3 SER B N 1
ATOM 777 C CA . SER B 1 3 ? -4.973 19.203 -4.707 1 78.38 3 SER B CA 1
ATOM 778 C C . SER B 1 3 ? -4.047 18.703 -3.605 1 78.38 3 SER B C 1
ATOM 780 O O . SER B 1 3 ? -3.006 19.297 -3.336 1 78.38 3 SER B O 1
ATOM 782 N N . PHE B 1 4 ? -4.266 17.469 -3.166 1 88.94 4 PHE B N 1
ATOM 783 C CA . PHE B 1 4 ? -3.486 16.922 -2.061 1 88.94 4 PHE B CA 1
ATOM 784 C C . PHE B 1 4 ? -2.082 16.547 -2.523 1 88.94 4 PHE B C 1
ATOM 786 O O . PHE B 1 4 ? -1.096 16.891 -1.873 1 88.94 4 PHE B O 1
ATOM 793 N N . ALA B 1 5 ? -1.994 15.992 -3.688 1 87.69 5 ALA B N 1
ATOM 794 C CA . ALA B 1 5 ? -0.747 15.438 -4.203 1 87.69 5 ALA B CA 1
ATOM 795 C C . ALA B 1 5 ? 0.326 16.516 -4.328 1 87.69 5 ALA B C 1
ATOM 797 O O . ALA B 1 5 ? 1.503 16.266 -4.055 1 87.69 5 ALA B O 1
ATOM 798 N N . LYS B 1 6 ? -0.03 17.641 -4.613 1 88.31 6 LYS B N 1
ATOM 799 C CA . LYS B 1 6 ? 0.922 18.719 -4.902 1 88.31 6 LYS B CA 1
ATOM 800 C C . LYS B 1 6 ? 1.248 19.516 -3.648 1 88.31 6 LYS B C 1
ATOM 802 O O . LYS B 1 6 ? 2.184 20.328 -3.646 1 88.31 6 LYS B O 1
ATOM 807 N N . GLN B 1 7 ? 0.641 19.188 -2.596 1 87.56 7 GLN B N 1
ATOM 808 C CA . GLN B 1 7 ? 0.755 20.047 -1.427 1 87.56 7 GLN B CA 1
ATOM 809 C C . GLN B 1 7 ? 1.508 19.359 -0.297 1 87.56 7 GLN B C 1
ATOM 811 O O . GLN B 1 7 ? 1.628 19.891 0.803 1 87.56 7 GLN B O 1
ATOM 816 N N . ILE B 1 8 ? 2.076 18.297 -0.535 1 93.75 8 ILE B N 1
ATOM 817 C CA . ILE B 1 8 ? 2.744 17.547 0.528 1 93.75 8 ILE B CA 1
ATOM 818 C C . ILE B 1 8 ? 4.129 18.141 0.78 1 93.75 8 ILE B C 1
ATOM 820 O O . ILE B 1 8 ? 4.973 18.172 -0.12 1 93.75 8 ILE B O 1
ATOM 824 N N . PRO B 1 9 ? 4.371 18.625 2.049 1 94.06 9 PRO B N 1
ATOM 825 C CA . PRO B 1 9 ? 5.684 19.188 2.373 1 94.06 9 PRO B CA 1
ATOM 826 C C . PRO B 1 9 ? 6.812 18.172 2.207 1 94.06 9 PRO B C 1
ATOM 828 O O . PRO B 1 9 ? 6.629 16.984 2.477 1 94.06 9 PRO B O 1
ATOM 831 N N . LYS B 1 10 ? 7.992 18.703 1.904 1 92.62 10 LYS B N 1
ATOM 832 C CA . LYS B 1 10 ? 9.172 17.875 1.711 1 92.62 10 LYS B CA 1
ATOM 833 C C . LYS B 1 10 ? 9.586 17.203 3.014 1 92.62 10 LYS B C 1
ATOM 835 O O . LYS B 1 10 ? 10.273 16.172 2.996 1 92.62 10 LYS B O 1
ATOM 840 N N . ALA B 1 11 ? 9.211 17.812 4.066 1 93.75 11 ALA B N 1
ATOM 841 C CA . ALA B 1 11 ? 9.562 17.266 5.375 1 93.75 11 ALA B CA 1
ATOM 842 C C . ALA B 1 11 ? 8.867 15.922 5.617 1 93.75 11 ALA B C 1
ATOM 844 O O . ALA B 1 11 ? 9.258 15.164 6.504 1 93.75 11 ALA B O 1
ATOM 845 N N . VAL B 1 12 ? 7.797 15.648 4.914 1 95.5 12 VAL B N 1
ATOM 846 C CA . VAL B 1 12 ? 7.082 14.383 5.031 1 95.5 12 VAL B CA 1
ATOM 847 C C . VAL B 1 12 ? 7.852 13.289 4.301 1 95.5 12 VAL B C 1
ATOM 849 O O . VAL B 1 12 ? 8.109 13.398 3.098 1 95.5 12 VAL B O 1
ATOM 852 N N . LYS B 1 13 ? 8.133 12.219 5.031 1 96.38 13 LYS B N 1
ATOM 853 C CA . LYS B 1 13 ? 8.961 11.164 4.457 1 96.38 13 LYS B CA 1
ATOM 854 C C . LYS B 1 13 ? 8.133 9.906 4.176 1 96.38 13 LYS B C 1
ATOM 856 O O . LYS B 1 13 ? 8.492 9.102 3.316 1 96.38 13 LYS B O 1
ATOM 861 N N . GLU B 1 14 ? 7.016 9.789 4.816 1 97.38 14 GLU B N 1
ATOM 862 C CA . GLU B 1 14 ? 6.199 8.594 4.637 1 97.38 14 GLU B CA 1
ATOM 863 C C . GLU B 1 14 ? 4.738 8.859 5.004 1 97.38 14 GLU B C 1
ATOM 865 O O . GLU B 1 14 ? 4.457 9.562 5.977 1 97.38 14 GLU B O 1
ATOM 870 N N . ILE B 1 15 ? 3.895 8.281 4.285 1 97.81 15 ILE B N 1
ATOM 871 C CA . ILE B 1 15 ? 2.479 8.195 4.629 1 97.81 15 ILE B CA 1
ATOM 872 C C . ILE B 1 15 ? 2.053 6.727 4.691 1 97.81 15 ILE B C 1
ATOM 874 O O . ILE B 1 15 ? 2.334 5.953 3.771 1 97.81 15 ILE B O 1
ATOM 878 N N . ARG B 1 16 ? 1.434 6.398 5.75 1 98.62 16 ARG B N 1
ATOM 879 C CA . ARG B 1 16 ? 0.892 5.055 5.906 1 98.62 16 ARG B CA 1
ATOM 880 C C . ARG B 1 16 ? -0.625 5.09 6.059 1 98.62 16 ARG B C 1
ATOM 882 O O . ARG B 1 16 ? -1.154 5.855 6.867 1 98.62 16 ARG B O 1
ATOM 889 N N . LEU B 1 17 ? -1.254 4.281 5.281 1 98.69 17 LEU B N 1
ATOM 890 C CA . LEU B 1 17 ? -2.703 4.148 5.367 1 98.69 17 LEU B CA 1
ATOM 891 C C . LEU B 1 17 ? -3.1 2.717 5.707 1 98.69 17 LEU B C 1
ATOM 893 O O . LEU B 1 17 ? -2.844 1.797 4.926 1 98.69 17 LEU B O 1
ATOM 897 N N . HIS B 1 18 ? -3.68 2.541 6.914 1 98.75 18 HIS B N 1
ATOM 898 C CA . HIS B 1 18 ? -4.223 1.267 7.371 1 98.75 18 HIS B CA 1
ATOM 899 C C . HIS B 1 18 ? -5.746 1.267 7.32 1 98.75 18 HIS B C 1
ATOM 901 O O . HIS B 1 18 ? -6.391 2.148 7.891 1 98.75 18 HIS B O 1
ATOM 907 N N . PHE B 1 19 ? -6.312 0.236 6.672 1 98.81 19 PHE B N 1
ATOM 908 C CA . PHE B 1 19 ? -7.77 0.233 6.605 1 98.81 19 PHE B CA 1
ATOM 909 C C . PHE B 1 19 ? -8.297 -1.157 6.266 1 98.81 19 PHE B C 1
ATOM 911 O O . PHE B 1 19 ? -7.52 -2.049 5.914 1 98.81 19 PHE B O 1
ATOM 918 N N . CYS B 1 20 ? -9.609 -1.321 6.473 1 98.69 20 CYS B N 1
ATOM 919 C CA . CYS B 1 20 ? -10.281 -2.578 6.156 1 98.69 20 CYS B CA 1
ATOM 920 C C . CYS B 1 20 ? -10.664 -2.635 4.684 1 98.69 20 CYS B C 1
ATOM 922 O O . CYS B 1 20 ? -11.227 -1.676 4.148 1 98.69 20 CYS B O 1
ATOM 924 N N . GLN B 1 21 ? -10.461 -3.736 3.99 1 97.69 21 GLN B N 1
ATOM 925 C CA . GLN B 1 21 ? -10.672 -3.877 2.555 1 97.69 21 GLN B CA 1
ATOM 926 C C . GLN B 1 21 ? -12.164 -3.947 2.223 1 97.69 21 GLN B C 1
ATOM 928 O O . GLN B 1 21 ? -12.555 -3.762 1.069 1 97.69 21 GLN B O 1
ATOM 933 N N . THR B 1 22 ? -13.031 -4.156 3.303 1 97.31 22 THR B N 1
ATOM 934 C CA . THR B 1 22 ? -14.414 -4.414 2.93 1 97.31 22 THR B CA 1
ATOM 935 C C . THR B 1 22 ? -15.367 -3.59 3.791 1 97.31 22 THR B C 1
ATOM 937 O O . THR B 1 22 ? -16.531 -3.375 3.418 1 97.31 22 THR B O 1
ATOM 940 N N . SER B 1 23 ? -15 -3.176 4.922 1 97.94 23 SER B N 1
ATOM 941 C CA . SER B 1 23 ? -15.922 -2.555 5.867 1 97.94 23 SER B CA 1
ATOM 942 C C . SER B 1 23 ? -16.422 -1.206 5.352 1 97.94 23 SER B C 1
ATOM 944 O O . SER B 1 23 ? -15.703 -0.509 4.633 1 97.94 23 SER B O 1
ATOM 946 N N . ALA B 1 24 ? -17.609 -0.831 5.836 1 98 24 ALA B N 1
ATOM 947 C CA . ALA B 1 24 ? -18.188 0.464 5.48 1 98 24 ALA B CA 1
ATOM 948 C C . ALA B 1 24 ? -17.359 1.608 6.074 1 98 24 ALA B C 1
ATOM 950 O O . ALA B 1 24 ? -17.188 2.65 5.438 1 98 24 ALA B O 1
ATOM 951 N N . ALA B 1 25 ? -16.875 1.418 7.176 1 98.5 25 ALA B N 1
ATOM 952 C CA . ALA B 1 25 ? -16.125 2.457 7.875 1 98.5 25 ALA B CA 1
ATOM 953 C C . ALA B 1 25 ? -14.898 2.873 7.082 1 98.5 25 ALA B C 1
ATOM 955 O O . ALA B 1 25 ? -14.391 3.988 7.242 1 98.5 25 ALA B O 1
ATOM 956 N N . SER B 1 26 ? -14.453 2.031 6.168 1 98.75 26 SER B N 1
ATOM 957 C CA . SER B 1 26 ? -13.219 2.275 5.434 1 98.75 26 SER B CA 1
ATOM 958 C C . SER B 1 26 ? -13.5 2.631 3.979 1 98.75 26 SER B C 1
ATOM 960 O O . SER B 1 26 ? -12.578 2.705 3.162 1 98.75 26 SER B O 1
ATOM 962 N N . ALA B 1 27 ? -14.711 2.801 3.641 1 98.25 27 ALA B N 1
ATOM 963 C CA . ALA B 1 27 ? -15.07 3.037 2.244 1 98.25 27 ALA B CA 1
ATOM 964 C C . ALA B 1 27 ? -14.406 4.309 1.717 1 98.25 27 ALA B C 1
ATOM 966 O O . ALA B 1 27 ? -13.898 4.328 0.594 1 98.25 27 ALA B O 1
ATOM 967 N N . GLY B 1 28 ? -14.391 5.328 2.471 1 98.31 28 GLY B N 1
ATOM 968 C CA . GLY B 1 28 ? -13.797 6.582 2.035 1 98.31 28 GLY B CA 1
ATOM 969 C C . GLY B 1 28 ? -12.297 6.477 1.787 1 98.31 28 GLY B C 1
ATOM 970 O O . GLY B 1 28 ? -11.797 6.973 0.778 1 98.31 28 GLY B O 1
ATOM 971 N N . VAL B 1 29 ? -11.578 5.84 2.666 1 98.38 29 VAL B N 1
ATOM 972 C CA . VAL B 1 29 ? -10.133 5.727 2.5 1 98.38 29 VAL B CA 1
ATOM 973 C C . VAL B 1 29 ? -9.82 4.773 1.349 1 98.38 29 VAL B C 1
ATOM 975 O O . VAL B 1 29 ? -8.852 4.98 0.608 1 98.38 29 VAL B O 1
ATOM 978 N N . ARG B 1 30 ? -10.633 3.699 1.158 1 97.88 30 ARG B N 1
ATOM 979 C CA . ARG B 1 30 ? -10.445 2.83 0.002 1 97.88 30 ARG B CA 1
ATOM 980 C C . ARG B 1 30 ? -10.547 3.621 -1.299 1 97.88 30 ARG B C 1
ATOM 982 O O . ARG B 1 30 ? -9.695 3.488 -2.178 1 97.88 30 ARG B O 1
ATOM 989 N N . GLN B 1 31 ? -11.539 4.406 -1.393 1 96.69 31 GLN B N 1
ATOM 990 C CA . GLN B 1 31 ? -11.75 5.219 -2.586 1 96.69 31 GLN B CA 1
ATOM 991 C C . GLN B 1 31 ? -10.617 6.227 -2.77 1 96.69 31 GLN B C 1
ATOM 993 O O . GLN B 1 31 ? -10.141 6.43 -3.887 1 96.69 31 GLN B O 1
ATOM 998 N N . PHE B 1 32 ? -10.203 6.805 -1.696 1 97.19 32 PHE B N 1
ATOM 999 C CA . PHE B 1 32 ? -9.125 7.789 -1.756 1 97.19 32 PHE B CA 1
ATOM 1000 C C . PHE B 1 32 ? -7.859 7.168 -2.332 1 97.19 32 PHE B C 1
ATOM 1002 O O . PHE B 1 32 ? -7.238 7.738 -3.232 1 97.19 32 PHE B O 1
ATOM 1009 N N . VAL B 1 33 ? -7.516 6.02 -1.809 1 96.56 33 VAL B N 1
ATOM 1010 C CA . VAL B 1 33 ? -6.281 5.367 -2.23 1 96.56 33 VAL B CA 1
ATOM 1011 C C . VAL B 1 33 ? -6.371 5.004 -3.713 1 96.56 33 VAL B C 1
ATOM 1013 O O . VAL B 1 33 ? -5.441 5.277 -4.48 1 96.56 33 VAL B O 1
ATOM 1016 N N . GLN B 1 34 ? -7.418 4.457 -4.137 1 93.62 34 GLN B N 1
ATOM 1017 C CA . GLN B 1 34 ? -7.582 4.027 -5.52 1 93.62 34 GLN B CA 1
ATOM 1018 C C . GLN B 1 34 ? -7.504 5.215 -6.477 1 93.62 34 GLN B C 1
ATOM 1020 O O . GLN B 1 34 ? -6.949 5.102 -7.57 1 93.62 34 GLN B O 1
ATOM 1025 N N . SER B 1 35 ? -7.914 6.352 -6.016 1 93.44 35 SER B N 1
ATOM 1026 C CA . SER B 1 35 ? -8.016 7.484 -6.93 1 93.44 35 SER B CA 1
ATOM 1027 C C . SER B 1 35 ? -6.773 8.375 -6.844 1 93.44 35 SER B C 1
ATOM 1029 O O . SER B 1 35 ? -6.402 9.023 -7.824 1 93.44 35 SER B O 1
ATOM 1031 N N . SER B 1 36 ? -6.18 8.398 -5.73 1 94.12 36 SER B N 1
ATOM 1032 C CA . SER B 1 36 ? -5.191 9.445 -5.492 1 94.12 36 SER B CA 1
ATOM 1033 C C . SER B 1 36 ? -3.771 8.891 -5.566 1 94.12 36 SER B C 1
ATOM 1035 O O . SER B 1 36 ? -2.822 9.641 -5.816 1 94.12 36 SER B O 1
ATOM 1037 N N . TYR B 1 37 ? -3.631 7.629 -5.316 1 94.06 37 TYR B N 1
ATOM 1038 C CA . TYR B 1 37 ? -2.303 7.039 -5.168 1 94.06 37 TYR B CA 1
ATOM 1039 C C . TYR B 1 37 ? -1.434 7.344 -6.383 1 94.06 37 TYR B C 1
ATOM 1041 O O . TYR B 1 37 ? -0.312 7.836 -6.242 1 94.06 37 TYR B O 1
ATOM 1049 N N . PRO B 1 38 ? -1.927 7.191 -7.633 1 93.12 38 PRO B N 1
ATOM 1050 C CA . PRO B 1 38 ? -1.058 7.477 -8.773 1 93.12 38 PRO B CA 1
ATOM 1051 C C . PRO B 1 38 ? -0.611 8.938 -8.82 1 93.12 38 PRO B C 1
ATOM 1053 O O . PRO B 1 38 ? 0.562 9.219 -9.086 1 93.12 38 PRO B O 1
ATOM 1056 N N . ALA B 1 39 ? -1.466 9.805 -8.547 1 93.31 39 ALA B N 1
ATOM 1057 C CA . AL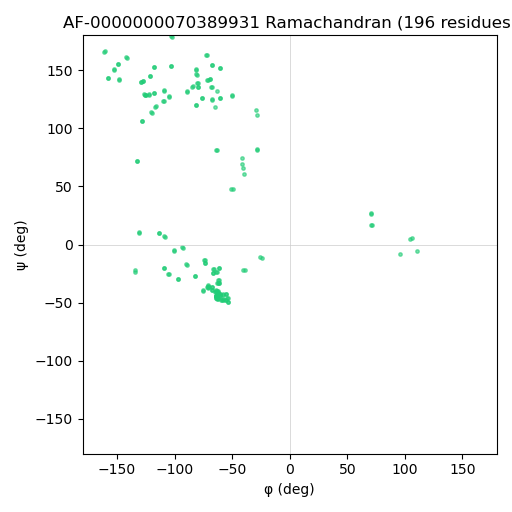A B 1 39 ? -1.143 11.227 -8.586 1 93.31 39 ALA B CA 1
ATOM 1058 C C . ALA B 1 39 ? -0.152 11.594 -7.484 1 93.31 39 ALA B C 1
ATOM 1060 O O . ALA B 1 39 ? 0.771 12.383 -7.707 1 93.31 39 ALA B O 1
ATOM 1061 N N . VAL B 1 40 ? -0.328 11.023 -6.344 1 95.12 40 VAL B N 1
ATOM 1062 C CA . VAL B 1 40 ? 0.56 11.289 -5.215 1 95.12 40 VAL B CA 1
ATOM 1063 C C . VAL B 1 40 ? 1.978 10.836 -5.555 1 95.12 40 VAL B C 1
ATOM 1065 O O . VAL B 1 40 ? 2.939 11.578 -5.352 1 95.12 40 VAL B O 1
ATOM 1068 N N . LYS B 1 41 ? 2.068 9.68 -6.098 1 94.44 41 LYS B N 1
ATOM 1069 C CA . LYS B 1 41 ? 3.385 9.125 -6.398 1 94.44 41 LYS B CA 1
ATOM 1070 C C . LYS B 1 41 ? 4.043 9.867 -7.559 1 94.44 41 LYS B C 1
ATOM 1072 O O . LYS B 1 41 ? 5.258 10.055 -7.574 1 94.44 41 LYS B O 1
ATOM 1077 N N . SER B 1 42 ? 3.248 10.266 -8.523 1 92.94 42 SER B N 1
ATOM 1078 C CA . SER B 1 42 ? 3.773 11.039 -9.648 1 92.94 42 SER B CA 1
ATOM 1079 C C . SER B 1 42 ? 4.332 12.383 -9.18 1 92.94 42 SER B C 1
ATOM 1081 O O . SER B 1 42 ? 5.398 12.805 -9.633 1 92.94 42 SER B O 1
ATOM 1083 N N . ALA B 1 43 ? 3.707 13.016 -8.297 1 94.5 43 ALA B N 1
ATOM 1084 C CA . ALA B 1 43 ? 4.094 14.336 -7.82 1 94.5 43 ALA B CA 1
ATOM 1085 C C . ALA B 1 43 ? 5.188 14.242 -6.762 1 94.5 43 ALA B C 1
ATOM 1087 O O . ALA B 1 43 ? 5.941 15.195 -6.551 1 94.5 43 ALA B O 1
ATOM 1088 N N . ASN B 1 44 ? 5.238 13.086 -6.02 1 95.38 44 ASN B N 1
ATOM 1089 C CA . ASN B 1 44 ? 6.176 12.906 -4.914 1 95.38 44 ASN B CA 1
ATOM 1090 C C . ASN B 1 44 ? 6.883 11.555 -4.996 1 95.38 44 ASN B C 1
ATOM 1092 O O . ASN B 1 44 ? 6.699 10.703 -4.133 1 95.38 44 ASN B O 1
ATOM 1096 N N . PRO B 1 45 ? 7.762 11.414 -5.934 1 93.94 45 PRO B N 1
ATOM 1097 C CA . PRO B 1 45 ? 8.375 10.102 -6.184 1 93.94 45 PRO B CA 1
ATOM 1098 C C . PRO B 1 45 ? 9.195 9.602 -5 1 93.94 45 PRO B C 1
ATOM 1100 O O . PRO B 1 45 ? 9.328 8.391 -4.805 1 93.94 45 PRO B O 1
ATOM 1103 N N . ASP B 1 46 ? 9.664 10.5 -4.152 1 95.69 46 ASP B N 1
ATOM 1104 C CA . ASP B 1 46 ? 10.539 10.102 -3.049 1 95.69 46 ASP B CA 1
ATOM 1105 C C . ASP B 1 46 ? 9.719 9.758 -1.806 1 95.69 46 ASP B C 1
ATOM 1107 O O . ASP B 1 46 ? 10.25 9.188 -0.85 1 95.69 46 ASP B O 1
ATOM 1111 N N . LEU B 1 47 ? 8.531 10.164 -1.794 1 96.75 47 LEU B N 1
ATOM 1112 C CA . LEU B 1 47 ? 7.656 9.906 -0.654 1 96.75 47 LEU B CA 1
ATOM 1113 C C . LEU B 1 47 ? 7.336 8.422 -0.541 1 96.75 47 LEU B C 1
ATOM 1115 O O . LEU B 1 47 ? 6.852 7.812 -1.499 1 96.75 47 LEU B O 1
ATOM 1119 N N . LYS B 1 48 ? 7.598 7.863 0.57 1 97.06 48 LYS B N 1
ATOM 1120 C CA . LYS B 1 48 ? 7.23 6.469 0.802 1 97.06 48 LYS B CA 1
ATOM 1121 C C . LYS B 1 48 ? 5.754 6.344 1.174 1 97.06 48 LYS B C 1
ATOM 1123 O O . LYS B 1 48 ? 5.23 7.156 1.934 1 97.06 48 LYS B O 1
ATOM 1128 N N . PHE B 1 49 ? 5.16 5.348 0.617 1 97.75 49 PHE B N 1
ATOM 1129 C CA . PHE B 1 49 ? 3.758 5.066 0.888 1 97.75 49 PHE B CA 1
ATOM 1130 C C . PHE B 1 49 ? 3.572 3.627 1.355 1 97.75 49 PHE B C 1
ATOM 1132 O O . PHE B 1 49 ? 4.102 2.697 0.743 1 97.75 49 PHE B O 1
ATOM 1139 N N . LEU B 1 50 ? 2.91 3.488 2.439 1 98.44 50 LEU B N 1
ATOM 1140 C CA . LEU B 1 50 ? 2.529 2.164 2.916 1 98.44 50 LEU B CA 1
ATOM 1141 C C . LEU B 1 50 ? 1.012 2.01 2.934 1 98.44 50 LEU B C 1
ATOM 1143 O O . LEU B 1 50 ? 0.304 2.85 3.496 1 98.44 50 LEU B O 1
ATOM 1147 N N . ILE B 1 51 ? 0.578 1.084 2.195 1 98.44 51 ILE B N 1
ATOM 1148 C CA . ILE B 1 51 ? -0.824 0.685 2.25 1 98.44 51 ILE B CA 1
ATOM 1149 C C . ILE B 1 51 ? -0.943 -0.698 2.887 1 98.44 51 ILE B C 1
ATOM 1151 O O . ILE B 1 51 ? -0.338 -1.661 2.41 1 98.44 51 ILE B O 1
ATOM 1155 N N . ARG B 1 52 ? -1.722 -0.752 3.932 1 98.5 52 ARG B N 1
ATOM 1156 C CA . ARG B 1 52 ? -1.957 -2.023 4.605 1 98.5 52 ARG B CA 1
ATOM 1157 C C . ARG B 1 52 ? -3.451 -2.285 4.777 1 98.5 52 ARG B C 1
ATOM 1159 O O . ARG B 1 52 ? -4.105 -1.654 5.613 1 98.5 52 ARG B O 1
ATOM 1166 N N . GLU B 1 53 ? -3.889 -3.145 4.023 1 98.06 53 GLU B N 1
ATOM 1167 C CA . GLU B 1 53 ? -5.258 -3.625 4.188 1 98.06 53 GLU B CA 1
ATOM 1168 C C . GLU B 1 53 ? -5.312 -4.809 5.148 1 98.06 53 GLU B C 1
ATOM 1170 O O . GLU B 1 53 ? -4.473 -5.711 5.078 1 98.06 53 GLU B O 1
ATOM 1175 N N . ALA B 1 54 ? -6.199 -4.77 6.086 1 97.31 54 ALA B N 1
ATOM 1176 C CA . ALA B 1 54 ? -6.434 -5.824 7.07 1 97.31 54 ALA B CA 1
ATOM 1177 C C . ALA B 1 54 ? -7.902 -5.879 7.48 1 97.31 54 ALA B C 1
ATOM 1179 O O . ALA B 1 54 ? -8.547 -4.84 7.641 1 97.31 54 ALA B O 1
ATOM 1180 N N . SER B 1 55 ? -8.398 -7.062 7.68 1 96.94 55 SER B N 1
ATOM 1181 C CA . SER B 1 55 ? -9.82 -7.246 7.988 1 96.94 55 SER B CA 1
ATOM 1182 C C . SER B 1 55 ? -10.156 -6.699 9.367 1 96.94 55 SER B C 1
ATOM 1184 O O . SER B 1 55 ? -9.406 -6.895 10.328 1 96.94 55 SER B O 1
ATOM 1186 N N . ASN B 1 56 ? -11.242 -5.977 9.484 1 95.94 56 ASN B N 1
ATOM 1187 C CA . ASN B 1 56 ? -11.922 -5.582 10.711 1 95.94 56 ASN B CA 1
ATOM 1188 C C . ASN B 1 56 ? -11.117 -4.551 11.492 1 95.94 56 ASN B C 1
ATOM 1190 O O . ASN B 1 56 ? -11.203 -4.488 12.719 1 95.94 56 ASN B O 1
ATOM 1194 N N . ILE B 1 57 ? -10.344 -3.822 10.875 1 97.88 57 ILE B N 1
ATOM 1195 C CA . ILE B 1 57 ? -9.648 -2.746 11.57 1 97.88 57 ILE B CA 1
ATOM 1196 C C . ILE B 1 57 ? -10.312 -1.409 11.25 1 97.88 57 ILE B C 1
ATOM 1198 O O . ILE B 1 57 ? -11.008 -1.277 10.234 1 97.88 57 ILE B O 1
ATOM 1202 N N . SER B 1 58 ? -10.117 -0.542 12.203 1 98.31 58 SER B N 1
ATOM 1203 C CA . SER B 1 58 ? -10.516 0.836 11.945 1 98.31 58 SER B CA 1
ATOM 1204 C C . SER B 1 58 ? -9.477 1.566 11.102 1 98.31 58 SER B C 1
ATOM 1206 O O . SER B 1 58 ? -8.273 1.415 11.328 1 98.31 58 SER B O 1
ATOM 1208 N N . PRO B 1 59 ? -9.969 2.299 10.102 1 98.81 59 PRO B N 1
ATOM 1209 C CA . PRO B 1 59 ? -9 2.973 9.234 1 98.81 59 PRO B CA 1
ATOM 1210 C C . PRO B 1 59 ? -8.266 4.109 9.938 1 98.81 59 PRO B C 1
ATOM 1212 O O . PRO B 1 59 ? -8.859 4.836 10.734 1 98.81 59 PRO B O 1
ATOM 1215 N N . ARG B 1 60 ? -6.969 4.266 9.633 1 98.75 60 ARG B N 1
ATOM 1216 C CA . ARG B 1 60 ? -6.082 5.27 10.219 1 98.75 60 ARG B CA 1
ATOM 1217 C C . ARG B 1 60 ? -5.012 5.703 9.219 1 98.75 60 ARG B C 1
ATOM 1219 O O . ARG B 1 60 ? -4.645 4.941 8.32 1 98.75 60 ARG B O 1
ATOM 1226 N N . ALA B 1 61 ? -4.582 6.859 9.5 1 98.62 61 ALA B N 1
ATOM 1227 C CA . ALA B 1 61 ? -3.445 7.387 8.75 1 98.62 61 ALA B CA 1
ATOM 1228 C C . ALA B 1 61 ? -2.287 7.738 9.68 1 98.62 61 ALA B C 1
ATOM 1230 O O . ALA B 1 61 ? -2.504 8.203 10.797 1 98.62 61 ALA B O 1
ATOM 1231 N N . PHE B 1 62 ? -1.114 7.52 9.18 1 97.81 62 PHE B N 1
ATOM 1232 C CA . PHE B 1 62 ? 0.114 7.953 9.828 1 97.81 62 PHE B CA 1
ATOM 1233 C C .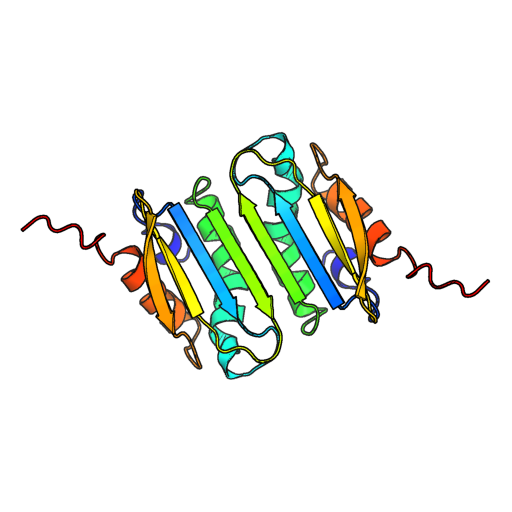 PHE B 1 62 ? 0.984 8.758 8.875 1 97.81 62 PHE B C 1
ATOM 1235 O O . PHE B 1 62 ? 1.104 8.406 7.695 1 97.81 62 PHE B O 1
ATOM 1242 N N . VAL B 1 63 ? 1.564 9.75 9.414 1 97.25 63 VAL B N 1
ATOM 1243 C CA . VAL B 1 63 ? 2.535 10.531 8.664 1 97.25 63 VAL B CA 1
ATOM 1244 C C . VAL B 1 63 ? 3.854 10.602 9.43 1 97.25 63 VAL B C 1
ATOM 1246 O O . VAL B 1 63 ? 3.863 10.898 10.633 1 97.25 63 VAL B O 1
ATOM 1249 N N . ARG B 1 64 ? 4.848 10.281 8.75 1 96.62 64 ARG B N 1
ATOM 1250 C CA . ARG B 1 64 ? 6.184 10.383 9.336 1 96.62 64 ARG B CA 1
ATOM 1251 C C . ARG B 1 64 ? 6.973 11.523 8.703 1 96.62 64 ARG B C 1
ATOM 1253 O O . ARG B 1 64 ? 7.035 11.633 7.473 1 96.62 64 ARG B O 1
ATOM 1260 N N . PHE B 1 65 ? 7.602 12.359 9.516 1 94.88 65 PHE B N 1
ATOM 1261 C CA . PHE B 1 65 ? 8.391 13.5 9.07 1 94.88 65 PHE B CA 1
ATOM 1262 C C . PHE B 1 65 ? 9.883 13.18 9.141 1 94.88 65 PHE B C 1
ATOM 1264 O O . PHE B 1 65 ? 10.273 12.109 9.609 1 94.88 65 PHE B O 1
ATOM 1271 N N . GLU B 1 66 ? 10.492 14.25 8.695 1 89.69 66 GLU B N 1
ATOM 1272 C CA . GLU B 1 66 ? 11.945 14.164 8.82 1 89.69 66 GLU B CA 1
ATOM 1273 C C . GLU B 1 66 ? 12.367 14.07 10.289 1 89.69 66 GLU B C 1
ATOM 1275 O O . GLU B 1 66 ? 11.625 14.492 11.18 1 89.69 66 GLU B O 1
ATOM 1280 N N . ARG B 1 67 ? 13.219 13.203 10.797 1 87.31 67 ARG B N 1
ATOM 1281 C CA . ARG B 1 67 ? 13.781 13.016 12.125 1 87.31 67 ARG B CA 1
ATOM 1282 C C . ARG B 1 67 ? 12.984 11.977 12.914 1 87.31 67 ARG B C 1
ATOM 1284 O O . ARG B 1 67 ? 13.172 11.828 14.125 1 87.31 67 ARG B O 1
ATOM 1291 N N . GLY B 1 68 ? 11.922 11.57 12.391 1 86.38 68 GLY B N 1
ATOM 1292 C CA . GLY B 1 68 ? 11.266 10.406 12.961 1 86.38 68 GLY B CA 1
ATOM 1293 C C . GLY B 1 68 ? 10.008 10.742 13.742 1 86.38 68 GLY B C 1
ATOM 1294 O O . GLY B 1 68 ? 9.445 9.883 14.422 1 86.38 68 GLY B O 1
ATOM 1295 N N . VAL B 1 69 ? 9.602 12.016 13.711 1 90.75 69 VAL B N 1
ATOM 1296 C CA . VAL B 1 69 ? 8.352 12.414 14.352 1 90.75 69 VAL B CA 1
ATOM 1297 C C . VAL B 1 69 ? 7.164 11.883 13.555 1 90.75 69 VAL B C 1
ATOM 1299 O O . VAL B 1 69 ? 7.164 11.945 12.32 1 90.75 69 VAL B O 1
ATOM 1302 N N . GLU B 1 70 ? 6.121 11.445 14.297 1 93.31 70 GLU B N 1
ATOM 1303 C CA . GLU B 1 70 ? 4.969 10.867 13.617 1 93.31 70 GLU B CA 1
ATOM 1304 C C . GLU B 1 70 ? 3.668 11.516 14.094 1 93.31 70 GLU B C 1
ATOM 1306 O O . GLU B 1 70 ? 3.535 11.859 15.266 1 93.31 70 GLU B O 1
ATOM 1311 N N . SER B 1 71 ? 2.781 11.75 13.164 1 94.75 71 SER B N 1
ATOM 1312 C CA . SER B 1 71 ? 1.4 12.125 13.453 1 94.75 71 SER B CA 1
ATOM 1313 C C . SER B 1 71 ? 0.424 11.086 12.914 1 94.75 71 SER B C 1
ATOM 1315 O O . SER B 1 71 ? 0.744 10.344 11.984 1 94.75 71 SER B O 1
ATOM 1317 N N . GLU B 1 72 ? -0.69 11.055 13.602 1 96.69 72 GLU B N 1
ATOM 1318 C CA . GLU B 1 72 ? -1.684 10.078 13.156 1 96.69 72 GLU B CA 1
ATOM 1319 C C . GLU B 1 72 ? -3.098 10.648 13.266 1 96.69 72 GLU B C 1
ATOM 1321 O O . GLU B 1 72 ? -3.322 11.641 13.953 1 96.69 72 GLU B O 1
ATOM 1326 N N . ALA B 1 73 ? -4.027 10.117 12.609 1 97.94 73 ALA B N 1
ATOM 1327 C CA . ALA B 1 73 ? -5.441 10.484 12.656 1 97.94 73 ALA B CA 1
ATOM 1328 C C . ALA B 1 73 ? -6.332 9.289 12.312 1 97.94 73 ALA B C 1
ATOM 1330 O O . ALA B 1 73 ? -5.938 8.414 11.539 1 97.94 73 ALA B O 1
ATOM 1331 N N . GLN B 1 74 ? -7.496 9.32 12.891 1 98.44 74 GLN B N 1
ATOM 1332 C CA . GLN B 1 74 ? -8.531 8.352 12.539 1 98.44 74 GLN B CA 1
ATOM 1333 C C . GLN B 1 74 ? -9.266 8.773 11.266 1 98.44 74 GLN B C 1
ATOM 1335 O O . GLN B 1 74 ? -9.508 9.961 11.047 1 98.44 74 GLN B O 1
ATOM 1340 N N . LEU B 1 75 ? -9.75 7.785 10.531 1 98.81 75 LEU B N 1
ATOM 1341 C CA . LEU B 1 75 ? -10.367 8.086 9.242 1 98.81 75 LEU B CA 1
ATOM 1342 C C . LEU B 1 75 ? -11.727 7.402 9.117 1 98.81 75 LEU B C 1
ATOM 1344 O O . LEU B 1 75 ? -12.281 7.32 8.016 1 98.81 75 LEU B O 1
ATOM 1348 N N . ALA B 1 76 ? -12.234 6.852 10.227 1 98.75 76 ALA B N 1
ATOM 1349 C CA . ALA B 1 76 ? -13.445 6.035 10.18 1 98.75 76 ALA B CA 1
ATOM 1350 C C . ALA B 1 76 ? -14.633 6.84 9.664 1 98.75 76 ALA B C 1
ATOM 1352 O O . ALA B 1 76 ? -14.875 7.961 10.117 1 98.75 76 ALA B O 1
ATOM 1353 N N . ASN B 1 77 ? -15.266 6.332 8.672 1 98.81 77 ASN B N 1
ATOM 1354 C CA . ASN B 1 77 ? -16.547 6.805 8.156 1 98.81 77 ASN B CA 1
ATOM 1355 C C . ASN B 1 77 ? -16.391 8.148 7.449 1 98.81 77 ASN B C 1
ATOM 1357 O O . ASN B 1 77 ? -17.375 8.867 7.262 1 98.81 77 ASN B O 1
ATOM 1361 N N . LEU B 1 78 ? -15.258 8.516 7.109 1 98.62 78 LEU B N 1
ATOM 1362 C CA . LEU B 1 78 ? -15.039 9.734 6.34 1 98.62 78 LEU B CA 1
ATOM 1363 C C . LEU B 1 78 ? -15.305 9.492 4.855 1 98.62 78 LEU B C 1
ATOM 1365 O O . LEU B 1 78 ? -15.055 8.398 4.344 1 98.62 78 LEU B O 1
ATOM 1369 N N . SER B 1 79 ? -15.812 10.5 4.242 1 98.38 79 SER B N 1
ATOM 1370 C CA . SER B 1 79 ? -15.898 10.484 2.783 1 98.38 79 SER B CA 1
ATOM 1371 C C . SER B 1 79 ? -14.523 10.641 2.145 1 98.38 79 SER B C 1
ATOM 1373 O O . SER B 1 79 ? -13.57 11.055 2.805 1 98.38 79 SER B O 1
ATOM 1375 N N . GLU B 1 80 ? -14.445 10.289 0.866 1 97.62 80 GLU B N 1
ATOM 1376 C CA . GLU B 1 80 ? -13.188 10.422 0.127 1 97.62 80 GLU B CA 1
ATOM 1377 C C . GLU B 1 80 ? -12.641 11.844 0.222 1 97.62 80 GLU B C 1
ATOM 1379 O O . GLU B 1 80 ? -11.469 12.039 0.552 1 97.62 80 GLU B O 1
ATOM 1384 N N . PRO B 1 81 ? -13.469 12.922 -0.045 1 97.19 81 PRO B N 1
ATOM 1385 C CA . PRO B 1 81 ? -12.938 14.281 0.091 1 97.19 81 PRO B CA 1
ATOM 1386 C C . PRO B 1 81 ? -12.508 14.609 1.521 1 97.19 81 PRO B C 1
ATOM 1388 O O . PRO B 1 81 ? -11.5 15.281 1.728 1 97.19 81 PRO B O 1
ATOM 1391 N N . ASP B 1 82 ? -13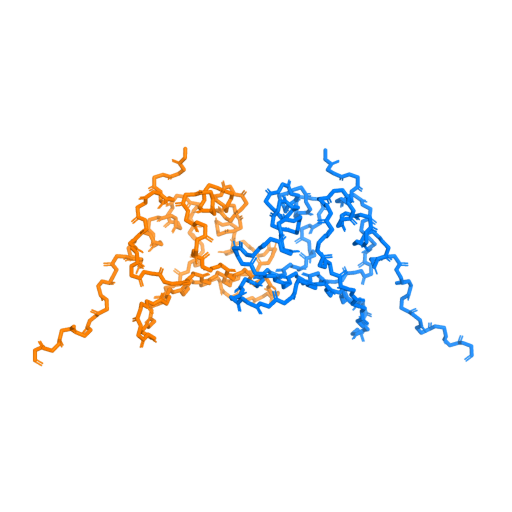.172 14.086 2.475 1 97.94 82 ASP B N 1
ATOM 1392 C CA . ASP B 1 82 ? -12.82 14.367 3.865 1 97.94 82 ASP B CA 1
ATOM 1393 C C . ASP B 1 82 ? -11.516 13.664 4.254 1 97.94 82 ASP B C 1
ATOM 1395 O O . ASP B 1 82 ? -10.742 14.195 5.051 1 97.94 82 ASP B O 1
ATOM 1399 N N . VAL B 1 83 ? -11.305 12.492 3.754 1 98.19 83 VAL B N 1
ATOM 1400 C CA . VAL B 1 83 ? -10.016 11.828 3.939 1 98.19 83 VAL B CA 1
ATOM 1401 C C . VAL B 1 83 ? -8.898 12.727 3.426 1 98.19 83 VAL B C 1
ATOM 1403 O O . VAL B 1 83 ? -7.887 12.922 4.105 1 98.19 83 VAL B O 1
ATOM 1406 N N . GLY B 1 84 ? -9.125 13.25 2.207 1 96.56 84 GLY B N 1
ATOM 1407 C CA . GLY B 1 84 ? -8.148 14.18 1.662 1 96.56 84 GLY B CA 1
ATOM 1408 C C . GLY B 1 84 ? -7.879 15.367 2.572 1 96.56 84 GLY B C 1
ATOM 1409 O O . GLY B 1 84 ? -6.73 15.781 2.742 1 96.56 84 GLY B O 1
ATOM 1410 N N . LYS B 1 85 ? -8.922 15.93 3.16 1 96.31 85 LYS B N 1
ATOM 1411 C CA . LYS B 1 85 ? -8.781 17.062 4.066 1 96.31 85 LYS B CA 1
ATOM 1412 C C . LYS B 1 85 ? -7.988 16.672 5.312 1 96.31 85 LYS B C 1
ATOM 1414 O O . LYS B 1 85 ? -7.105 17.422 5.746 1 96.31 85 LYS B O 1
ATOM 1419 N N . VAL B 1 86 ? -8.25 15.578 5.891 1 96.75 86 VAL B N 1
ATOM 1420 C CA . VAL B 1 86 ? -7.562 15.117 7.09 1 96.75 86 VAL B CA 1
ATOM 1421 C C . VAL B 1 86 ? -6.086 14.883 6.785 1 96.75 86 VAL B C 1
ATOM 1423 O O . VAL B 1 86 ? -5.211 15.289 7.559 1 96.75 86 VAL B O 1
ATOM 1426 N N . LEU B 1 87 ? -5.828 14.25 5.656 1 96.56 87 LEU B N 1
ATOM 1427 C CA . LEU B 1 87 ? -4.445 14.008 5.273 1 96.56 87 LEU B CA 1
ATOM 1428 C C . LEU B 1 87 ? -3.705 15.32 5.035 1 96.56 87 LEU B C 1
ATOM 1430 O O . LEU B 1 87 ? -2.533 15.453 5.395 1 96.56 87 LEU B O 1
ATOM 1434 N N . THR B 1 88 ? -4.402 16.281 4.406 1 94.81 88 THR B N 1
ATOM 1435 C CA . THR B 1 88 ? -3.812 17.594 4.215 1 94.81 88 THR B CA 1
ATOM 1436 C C . THR B 1 88 ? -3.418 18.219 5.551 1 94.81 88 THR B C 1
ATOM 1438 O O . THR B 1 88 ? -2.328 18.781 5.684 1 94.81 88 THR B O 1
ATOM 1441 N N . HIS B 1 89 ? -4.25 18.094 6.492 1 94.69 89 HIS B N 1
ATOM 1442 C CA . HIS B 1 89 ? -3.947 18.594 7.828 1 94.69 89 HIS B CA 1
ATOM 1443 C C . HIS B 1 89 ? -2.762 17.844 8.438 1 94.69 89 HIS B C 1
ATOM 1445 O O . HIS B 1 89 ? -1.854 18.469 8.992 1 94.69 89 HIS B O 1
ATOM 1451 N N . LEU B 1 90 ? -2.758 16.562 8.336 1 95.19 90 LEU B N 1
ATOM 1452 C CA . LEU B 1 90 ? -1.724 15.734 8.938 1 95.19 90 LEU B CA 1
ATOM 1453 C C . LEU B 1 90 ? -0.351 16.078 8.367 1 95.19 90 LEU B C 1
ATOM 1455 O O . LEU B 1 90 ? 0.63 16.156 9.109 1 95.19 90 LEU B O 1
ATOM 1459 N N . VAL B 1 91 ? -0.332 16.219 7.078 1 94.62 91 VAL B N 1
ATOM 1460 C CA . VAL B 1 91 ? 0.971 16.422 6.449 1 94.62 91 VAL B CA 1
ATOM 1461 C C . VAL B 1 91 ? 1.475 17.828 6.742 1 94.62 91 VAL B C 1
ATOM 1463 O O . VAL B 1 91 ? 2.658 18.125 6.559 1 94.62 91 VAL B O 1
ATOM 1466 N N . ASN B 1 92 ? 0.617 18.641 7.164 1 92.12 92 ASN B N 1
ATOM 1467 C CA . ASN B 1 92 ? 1.006 20.016 7.473 1 92.12 92 ASN B CA 1
ATOM 1468 C C . ASN B 1 92 ? 1.188 20.219 8.977 1 92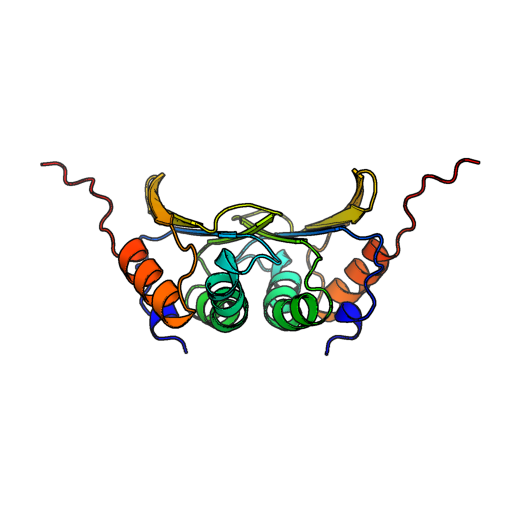.12 92 ASN B C 1
ATOM 1470 O O . ASN B 1 92 ? 1.397 21.344 9.43 1 92.12 92 ASN B O 1
ATOM 1474 N N . GLN B 1 93 ? 0.885 19.219 9.734 1 83.62 93 GLN B N 1
ATOM 1475 C CA . GLN B 1 93 ? 1.087 19.328 11.172 1 83.62 93 GLN B CA 1
ATOM 1476 C C . GLN B 1 93 ? 2.566 19.484 11.516 1 83.62 93 GLN B C 1
ATOM 1478 O O . GLN B 1 93 ? 3.426 18.891 10.859 1 83.62 93 GLN B O 1
ATOM 1483 N N . GLN B 1 94 ? 3.148 20.672 11.422 1 62.59 94 GLN B N 1
ATOM 1484 C CA . GLN B 1 94 ? 4.535 21 11.727 1 62.59 94 GLN B CA 1
ATOM 1485 C C . GLN B 1 94 ? 5.102 20.078 12.797 1 62.59 94 GLN B C 1
ATOM 1487 O O . GLN B 1 94 ? 4.379 19.656 13.703 1 62.59 94 GLN B O 1
ATOM 1492 N N . SER B 1 95 ? 6.156 19.062 12.555 1 54.41 95 SER B N 1
ATOM 1493 C CA . SER B 1 95 ? 6.93 18.469 13.633 1 54.41 95 SER B CA 1
ATOM 1494 C C . SER B 1 95 ? 7.062 19.422 14.82 1 54.41 95 SER B C 1
ATOM 1496 O O . SER B 1 95 ? 7.398 20.594 14.641 1 54.41 95 SER B O 1
ATOM 1498 N N . GLY B 1 96 ? 6.105 19.5 15.68 1 44.47 96 GLY B N 1
ATOM 1499 C CA . GLY B 1 96 ? 6.305 20.172 16.953 1 44.47 96 GLY B CA 1
ATOM 1500 C C . GLY B 1 96 ? 7.754 20.188 17.406 1 44.47 96 GLY B C 1
ATOM 1501 O O . GLY B 1 96 ? 8.047 20.516 18.547 1 44.47 96 GLY B O 1
ATOM 1502 N N . ALA B 1 97 ? 8.82 19.625 17.031 1 40.56 97 ALA B N 1
ATOM 1503 C CA . ALA B 1 97 ? 10.016 20.156 17.688 1 40.56 97 ALA B CA 1
ATOM 1504 C C . ALA B 1 97 ? 10.062 21.672 17.625 1 40.56 97 ALA B C 1
ATOM 1506 O O . ALA B 1 97 ? 10.477 22.25 16.609 1 40.56 97 ALA B O 1
ATOM 1507 N N . GLY B 1 98 ? 9.133 22.438 17.906 1 32.94 98 GLY B N 1
ATOM 1508 C CA . GLY B 1 98 ? 9.344 23.656 18.672 1 32.94 98 GLY B CA 1
ATOM 1509 C C . GLY B 1 98 ? 10.297 23.453 19.828 1 32.94 98 GLY B C 1
ATOM 1510 O O . GLY B 1 98 ? 10.008 22.703 20.766 1 32.94 98 GLY B O 1
ATOM 1511 N N . VAL B 1 99 ? 11.523 23.328 19.766 1 33.22 99 VAL B N 1
ATOM 1512 C CA . VAL B 1 99 ? 12.398 23.875 20.797 1 33.22 99 VAL B CA 1
ATOM 1513 C C . VAL B 1 99 ? 11.891 25.25 21.234 1 33.22 99 VAL B C 1
ATOM 1515 O O . VAL B 1 99 ? 11.867 26.188 20.438 1 33.22 99 VAL B O 1
ATOM 1518 N N . ALA B 1 100 ? 10.625 25.375 21.797 1 25.64 100 ALA B N 1
ATOM 1519 C CA . ALA B 1 100 ? 10.539 26.297 22.938 1 25.64 100 ALA B CA 1
ATOM 1520 C C . ALA B 1 100 ? 11.258 25.734 24.156 1 25.64 100 ALA B C 1
ATOM 1522 O O . ALA B 1 100 ? 11.32 24.516 24.344 1 25.64 100 ALA B O 1
#

Secondary structure (DSSP, 8-state):
--TTGGG--TTEEEEEEEE-SS-GGGHHHHHHHHHHHHHHHHH-TT-EEEEEE-TTPPPEEEEEEGGG-EEEEE-TT--HHHHHHHHHHHHTS-------/--TTGGG--TTEEEEEEEE-SS-GGGHHHHHHHHHHHHHHHHH-TT-EEEEEE-TTPPPEEEEEEGGG-EEEEE-TT--HHHHHHHHHHHHTS-------